Protein AF-A0A524PS33-F1 (afdb_monomer_lite)

Structure (mmCIF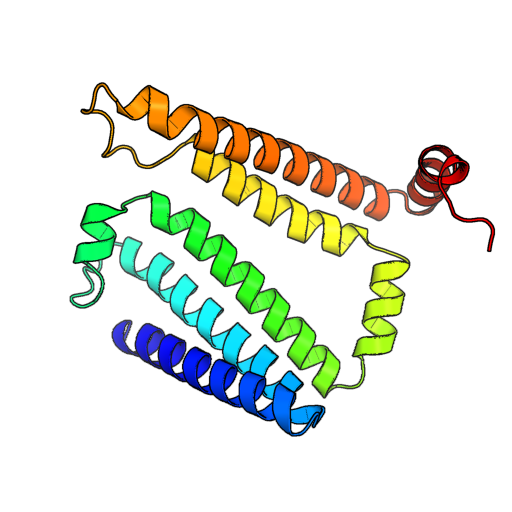, N/CA/C/O backbone):
data_AF-A0A524PS33-F1
#
_entry.id   AF-A0A524PS33-F1
#
loop_
_atom_site.group_PDB
_atom_site.id
_atom_site.type_symbol
_atom_site.label_atom_id
_atom_site.label_alt_id
_atom_site.label_comp_id
_atom_site.label_asym_id
_atom_site.label_entity_id
_atom_site.label_seq_id
_atom_site.pdbx_PDB_ins_code
_atom_site.Cartn_x
_atom_site.Cartn_y
_atom_site.Cartn_z
_atom_site.occupancy
_atom_site.B_iso_or_equiv
_atom_site.auth_seq_id
_atom_site.auth_comp_id
_atom_site.auth_asym_id
_atom_site.auth_atom_id
_atom_site.pdbx_PDB_model_num
ATOM 1 N N . MET A 1 1 ? 23.774 -16.933 -5.764 1.00 53.88 1 MET A N 1
ATOM 2 C CA . MET A 1 1 ? 22.949 -16.594 -4.579 1.00 53.88 1 MET A CA 1
ATOM 3 C C . MET A 1 1 ? 21.614 -15.953 -4.953 1.00 53.88 1 MET A C 1
ATOM 5 O O . MET A 1 1 ? 20.636 -16.278 -4.302 1.00 53.88 1 MET A O 1
ATOM 9 N N . THR A 1 2 ? 21.537 -15.102 -5.982 1.00 55.56 2 THR A N 1
ATOM 10 C CA . THR A 1 2 ? 20.291 -14.434 -6.413 1.00 55.56 2 THR A CA 1
ATOM 11 C C . THR A 1 2 ? 19.258 -15.377 -7.047 1.00 55.56 2 THR A C 1
ATOM 13 O O . THR A 1 2 ? 18.095 -15.259 -6.700 1.00 55.56 2 THR A O 1
ATOM 16 N N . ASP A 1 3 ? 19.674 -16.401 -7.808 1.00 63.22 3 ASP A N 1
ATOM 17 C CA . ASP A 1 3 ? 18.768 -17.387 -8.448 1.00 63.22 3 ASP A CA 1
ATOM 18 C C . ASP A 1 3 ? 17.836 -18.154 -7.497 1.00 63.22 3 ASP A C 1
ATOM 20 O O . ASP A 1 3 ? 16.876 -18.793 -7.932 1.00 63.22 3 ASP A O 1
ATOM 24 N N . HIS A 1 4 ? 18.138 -18.165 -6.199 1.00 73.12 4 HIS A N 1
ATOM 25 C CA . HIS A 1 4 ? 17.304 -18.849 -5.219 1.00 73.12 4 HIS A CA 1
ATOM 26 C C . HIS A 1 4 ? 16.119 -17.986 -4.783 1.00 73.12 4 HIS A C 1
ATOM 28 O O . HIS A 1 4 ? 15.071 -18.546 -4.483 1.00 73.12 4 HIS A O 1
ATOM 34 N N . LEU A 1 5 ? 16.242 -16.653 -4.794 1.00 69.44 5 LEU A N 1
ATOM 35 C CA . LEU A 1 5 ? 15.180 -15.755 -4.333 1.00 69.44 5 LEU A CA 1
ATOM 36 C C . LEU A 1 5 ? 13.979 -15.763 -5.278 1.00 69.44 5 LEU A C 1
ATOM 38 O O . LEU A 1 5 ? 12.860 -15.889 -4.792 1.00 69.44 5 LEU A O 1
ATOM 42 N N . GLY A 1 6 ? 14.190 -15.747 -6.596 1.00 69.00 6 GLY A N 1
ATOM 43 C CA . GLY A 1 6 ? 13.093 -15.840 -7.563 1.00 69.00 6 GLY A CA 1
ATOM 44 C C . GLY A 1 6 ? 12.370 -17.173 -7.532 1.00 69.00 6 GLY A C 1
ATOM 45 O O . GLY A 1 6 ? 11.143 -17.229 -7.589 1.00 69.00 6 GLY A O 1
ATOM 46 N N . LYS A 1 7 ? 13.121 -18.266 -7.352 1.00 77.25 7 LYS A N 1
ATOM 47 C CA . LYS A 1 7 ? 12.546 -19.609 -7.194 1.00 77.25 7 LYS A CA 1
ATOM 48 C C . LYS A 1 7 ? 11.734 -19.719 -5.907 1.00 77.25 7 LYS A C 1
ATOM 50 O O . LYS A 1 7 ? 10.629 -20.248 -5.943 1.00 77.25 7 LYS A O 1
ATOM 55 N N . ILE A 1 8 ? 12.249 -19.189 -4.796 1.00 77.06 8 ILE A N 1
ATOM 56 C CA . ILE A 1 8 ? 11.511 -19.103 -3.528 1.00 77.06 8 ILE A CA 1
ATOM 57 C C . ILE A 1 8 ? 10.252 -18.254 -3.722 1.00 77.06 8 ILE A C 1
ATOM 59 O O . ILE A 1 8 ? 9.170 -18.690 -3.345 1.00 77.06 8 ILE A O 1
ATOM 63 N N . GLY A 1 9 ? 10.374 -17.096 -4.376 1.00 74.31 9 GLY A N 1
ATOM 64 C CA . GLY A 1 9 ? 9.266 -16.193 -4.665 1.00 74.31 9 GLY A CA 1
ATOM 65 C C . GLY A 1 9 ? 8.134 -16.878 -5.429 1.00 74.31 9 GLY A C 1
ATOM 66 O O . GLY A 1 9 ? 6.986 -16.871 -4.989 1.00 74.31 9 GLY A O 1
ATOM 67 N N . LEU A 1 10 ? 8.478 -17.549 -6.530 1.00 76.75 10 LEU A N 1
ATOM 68 C CA . LEU A 1 10 ? 7.539 -18.299 -7.360 1.00 76.75 10 LEU A CA 1
ATOM 69 C C . LEU A 1 10 ? 6.866 -19.439 -6.586 1.00 76.75 10 LEU A C 1
ATOM 71 O O . LEU A 1 10 ? 5.646 -19.574 -6.635 1.00 76.75 10 LEU A O 1
ATOM 75 N N . VAL A 1 11 ? 7.640 -20.243 -5.852 1.00 84.00 11 VAL A N 1
ATOM 76 C CA . VAL A 1 11 ? 7.100 -21.348 -5.043 1.00 84.00 11 VAL A CA 1
ATOM 77 C C . VAL A 1 11 ? 6.133 -20.819 -3.984 1.00 84.00 11 VAL A C 1
ATOM 79 O O . VAL A 1 11 ? 5.040 -21.357 -3.827 1.00 84.00 11 VAL A O 1
ATOM 82 N N . CYS A 1 12 ? 6.492 -19.735 -3.300 1.00 79.81 12 CYS A N 1
ATOM 83 C CA . CYS A 1 12 ? 5.639 -19.081 -2.316 1.00 79.81 12 CYS A CA 1
ATOM 84 C C . CYS A 1 12 ? 4.325 -18.566 -2.928 1.00 79.81 12 CYS A C 1
ATOM 86 O O . CYS A 1 12 ? 3.270 -18.767 -2.332 1.00 79.81 12 CYS A O 1
ATOM 88 N N . LEU A 1 13 ? 4.361 -17.971 -4.127 1.00 78.31 13 LEU A N 1
ATOM 89 C CA . LEU A 1 13 ? 3.155 -17.530 -4.841 1.00 78.31 13 LEU A CA 1
ATOM 90 C C . LEU A 1 13 ? 2.264 -18.702 -5.275 1.00 78.31 13 LEU A C 1
ATOM 92 O O . LEU A 1 13 ? 1.043 -18.604 -5.177 1.00 78.31 13 LEU A O 1
ATOM 96 N N . ILE A 1 14 ? 2.855 -19.818 -5.711 1.00 86.19 14 ILE A N 1
ATOM 97 C CA . ILE A 1 14 ? 2.106 -21.036 -6.054 1.00 86.19 14 ILE A CA 1
ATOM 98 C C . ILE A 1 14 ? 1.396 -21.585 -4.814 1.00 86.19 14 ILE A C 1
ATOM 100 O O . ILE A 1 14 ? 0.197 -21.852 -4.863 1.00 86.19 14 ILE A O 1
ATOM 104 N N . ILE A 1 15 ? 2.110 -21.708 -3.690 1.00 86.00 15 ILE A N 1
ATOM 105 C CA . ILE A 1 15 ? 1.528 -22.159 -2.418 1.00 86.00 15 ILE A CA 1
ATOM 106 C C . ILE A 1 15 ? 0.394 -21.223 -1.990 1.00 86.00 15 ILE A C 1
ATOM 108 O O . ILE A 1 15 ? -0.668 -21.698 -1.591 1.00 86.00 15 ILE A O 1
ATOM 112 N N . ALA A 1 16 ? 0.583 -19.909 -2.130 1.00 78.75 16 ALA A N 1
ATOM 113 C CA . ALA A 1 16 ? -0.439 -18.923 -1.807 1.00 78.75 16 ALA A CA 1
ATOM 114 C C . ALA A 1 16 ? -1.698 -19.077 -2.667 1.00 78.75 16 ALA A C 1
ATOM 116 O O . ALA A 1 16 ? -2.809 -19.049 -2.141 1.00 78.75 16 ALA A O 1
ATOM 117 N N . GLY A 1 17 ? -1.529 -19.287 -3.975 1.00 79.50 17 GLY A N 1
ATOM 118 C CA . GLY A 1 17 ? -2.632 -19.538 -4.899 1.00 79.50 17 GLY A CA 1
ATOM 119 C C . GLY A 1 17 ? -3.402 -20.811 -4.551 1.00 79.50 17 GLY A C 1
ATOM 120 O O . GLY A 1 17 ? -4.626 -20.781 -4.472 1.00 79.50 17 GLY A O 1
ATOM 121 N N . ILE A 1 18 ? -2.697 -21.910 -4.261 1.00 87.12 18 ILE A N 1
ATOM 122 C CA . ILE A 1 18 ? -3.321 -23.172 -3.831 1.00 87.12 18 ILE A CA 1
ATOM 123 C C . ILE A 1 18 ? -4.098 -22.971 -2.525 1.00 87.12 18 ILE A C 1
ATOM 125 O O . ILE A 1 18 ? -5.232 -23.428 -2.408 1.00 87.12 18 ILE A O 1
ATOM 129 N N . ALA A 1 19 ? -3.516 -22.262 -1.557 1.00 79.19 19 ALA A N 1
ATOM 130 C CA . ALA A 1 19 ? -4.157 -21.984 -0.279 1.00 79.19 19 ALA A CA 1
ATOM 131 C C . ALA A 1 19 ? -5.398 -21.079 -0.419 1.00 79.19 19 ALA A C 1
ATOM 133 O O . ALA A 1 19 ? -6.381 -21.307 0.281 1.00 79.19 19 ALA A O 1
ATOM 134 N N . LEU A 1 20 ? -5.398 -20.105 -1.340 1.00 79.19 20 LEU A N 1
ATOM 135 C CA . LEU A 1 20 ? -6.579 -19.284 -1.655 1.00 79.19 20 LEU A CA 1
ATOM 136 C C . LEU A 1 20 ? -7.697 -20.100 -2.296 1.00 79.19 20 LEU A C 1
ATOM 138 O O . LEU A 1 20 ? -8.851 -19.957 -1.903 1.00 79.19 20 LEU A O 1
ATOM 142 N N . LEU A 1 21 ? -7.358 -20.956 -3.263 1.00 80.88 21 LEU A N 1
ATOM 143 C CA . LEU A 1 21 ? -8.333 -21.835 -3.910 1.00 80.88 21 LEU A CA 1
ATOM 144 C C . LEU A 1 21 ? -8.949 -22.799 -2.894 1.00 80.88 21 LEU A C 1
ATOM 146 O O . LEU A 1 21 ? -10.165 -22.933 -2.830 1.00 80.88 21 LEU A O 1
ATOM 150 N N . ALA A 1 22 ? -8.120 -23.410 -2.045 1.00 81.00 22 ALA A N 1
ATOM 151 C CA . ALA A 1 22 ? -8.596 -24.274 -0.973 1.00 81.00 22 ALA A CA 1
ATOM 152 C C . ALA A 1 22 ? -9.456 -23.505 0.045 1.00 81.00 22 ALA A C 1
ATOM 154 O O . ALA A 1 22 ? -10.474 -24.019 0.500 1.00 81.00 22 ALA A O 1
ATOM 155 N N . TRP A 1 23 ? -9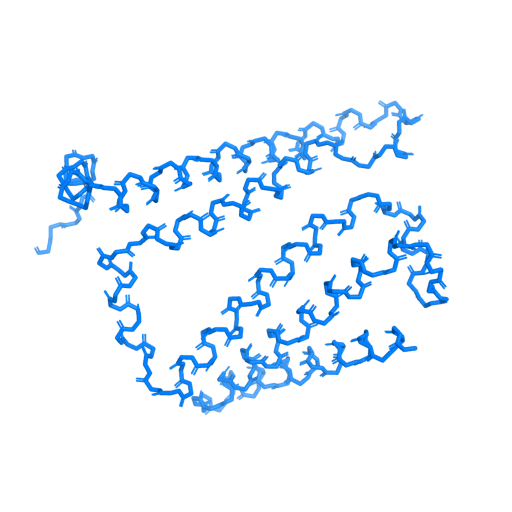.100 -22.263 0.380 1.00 85.00 23 TRP A N 1
ATOM 156 C CA . TRP A 1 23 ? -9.930 -21.438 1.254 1.00 85.00 23 TRP A CA 1
ATOM 157 C C . TRP A 1 23 ? -11.303 -21.135 0.642 1.00 85.00 23 TRP A C 1
ATOM 159 O O . TRP A 1 23 ? -12.291 -21.197 1.362 1.00 85.00 23 TRP A O 1
ATOM 169 N N . GLY A 1 24 ? -11.386 -20.869 -0.664 1.00 77.75 24 GLY A N 1
ATOM 170 C CA . GLY A 1 24 ? -12.667 -20.641 -1.341 1.00 77.75 24 GLY A CA 1
ATOM 171 C C . GLY A 1 24 ? -13.617 -21.844 -1.298 1.00 77.75 24 GLY A C 1
ATOM 172 O O . GLY A 1 24 ? -14.826 -21.655 -1.274 1.00 77.75 24 GLY A O 1
ATOM 173 N N . GLU A 1 25 ? -13.077 -23.064 -1.251 1.00 81.94 25 GLU A N 1
ATOM 174 C CA . GLU A 1 25 ? -13.861 -24.309 -1.210 1.00 81.94 25 GLU A CA 1
ATOM 175 C C . GLU A 1 25 ? -14.197 -24.765 0.219 1.00 81.94 25 GLU A C 1
ATOM 177 O O . GLU A 1 25 ? -15.286 -25.267 0.482 1.00 81.94 25 GLU A O 1
ATOM 182 N N . TYR A 1 26 ? -13.252 -24.624 1.154 1.00 84.81 26 TYR A N 1
ATOM 183 C CA . TYR A 1 26 ? -13.369 -25.189 2.506 1.00 84.81 26 TYR A CA 1
ATOM 184 C C . TYR A 1 26 ? -13.621 -24.143 3.596 1.00 84.81 26 TYR A C 1
ATOM 186 O O . TYR A 1 26 ? -13.868 -24.517 4.742 1.00 84.81 26 TYR A O 1
ATOM 194 N N . GLU A 1 27 ? -13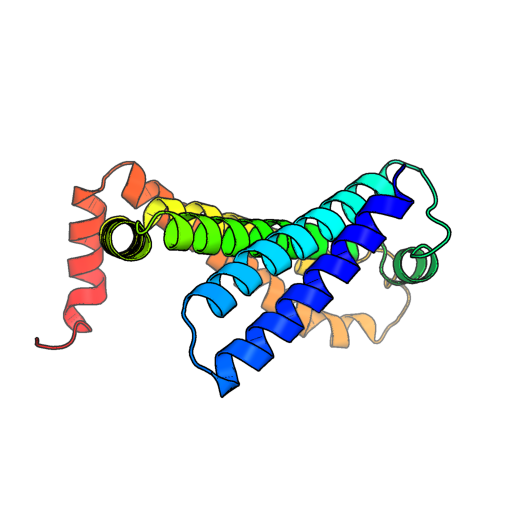.472 -22.854 3.285 1.00 85.06 27 GLU A N 1
ATOM 195 C CA . GLU A 1 27 ? -13.626 -21.702 4.189 1.00 85.06 27 GLU A CA 1
ATOM 196 C C . GLU A 1 27 ? -12.797 -21.784 5.486 1.00 85.06 27 GLU A C 1
ATOM 198 O O . GLU A 1 27 ? -13.060 -21.101 6.473 1.00 85.06 27 GLU A O 1
ATOM 203 N N . HIS A 1 28 ? -11.737 -22.599 5.505 1.00 81.62 28 HIS A N 1
ATOM 204 C CA . HIS A 1 28 ? -10.911 -22.764 6.696 1.00 81.62 28 HIS A CA 1
ATOM 205 C C . HIS A 1 28 ? -9.995 -21.559 6.919 1.00 81.62 28 HIS A C 1
ATOM 207 O O . HIS A 1 28 ? -9.082 -21.279 6.139 1.00 81.62 28 HIS A O 1
ATOM 213 N N . ASP A 1 29 ? -10.175 -20.893 8.056 1.00 80.19 29 ASP A N 1
ATOM 214 C CA . ASP A 1 29 ? -9.511 -19.634 8.387 1.00 80.19 29 ASP A CA 1
ATOM 215 C C . ASP A 1 29 ? -7.974 -19.665 8.340 1.00 80.19 29 ASP A C 1
ATOM 217 O O . ASP A 1 29 ? -7.351 -18.634 8.057 1.00 80.19 29 ASP A O 1
ATOM 221 N N . TRP A 1 30 ? -7.358 -20.819 8.613 1.00 81.00 30 TRP A N 1
ATOM 222 C CA . TRP A 1 30 ? -5.905 -20.998 8.575 1.00 81.00 30 TRP A CA 1
ATOM 223 C C . TRP A 1 30 ? -5.349 -21.042 7.144 1.00 81.00 30 TRP A C 1
ATOM 225 O O . TRP A 1 30 ? -4.200 -20.651 6.937 1.00 81.00 30 TRP A O 1
ATOM 235 N N . MET A 1 31 ? -6.153 -21.455 6.155 1.00 81.25 31 MET A N 1
ATOM 236 C CA . MET A 1 31 ? -5.756 -21.491 4.742 1.00 81.25 31 MET A CA 1
ATOM 237 C C . MET A 1 31 ? -5.613 -20.074 4.185 1.00 81.25 31 MET A C 1
ATOM 239 O O . MET A 1 31 ? -4.619 -19.768 3.529 1.00 81.25 31 MET A O 1
ATOM 243 N N . LEU A 1 32 ? -6.535 -19.172 4.543 1.00 77.31 32 LEU A N 1
ATOM 244 C CA . LEU A 1 32 ? -6.408 -17.750 4.224 1.00 77.31 32 LEU A CA 1
ATOM 245 C C . LEU A 1 32 ? -5.149 -17.149 4.864 1.00 77.31 32 LEU A C 1
ATOM 247 O O . LEU A 1 32 ? -4.392 -16.441 4.207 1.00 77.31 32 LEU A O 1
ATOM 251 N N . THR A 1 33 ? -4.875 -17.465 6.132 1.00 81.69 33 THR A N 1
ATOM 252 C CA . THR A 1 33 ? -3.656 -17.005 6.818 1.00 81.69 33 THR A CA 1
ATOM 253 C C . THR A 1 33 ? -2.390 -17.495 6.111 1.00 81.69 33 THR A C 1
ATOM 255 O O . THR A 1 33 ? -1.473 -16.707 5.871 1.00 81.69 33 THR A O 1
ATOM 258 N N . LEU A 1 34 ? -2.351 -18.776 5.730 1.00 80.81 34 LEU A N 1
ATOM 259 C CA . LEU A 1 34 ? -1.237 -19.364 4.989 1.00 80.81 34 LEU A CA 1
ATOM 260 C C . LEU A 1 34 ? -1.036 -18.659 3.644 1.00 80.81 34 LEU A C 1
ATOM 262 O O . LEU A 1 34 ? 0.098 -18.315 3.307 1.00 80.81 34 LEU A O 1
ATOM 266 N N . ALA A 1 35 ? -2.117 -18.401 2.907 1.00 79.38 35 ALA A N 1
ATOM 267 C CA . ALA A 1 35 ? -2.070 -17.692 1.636 1.00 79.38 35 ALA A CA 1
ATOM 268 C C . ALA A 1 35 ? -1.508 -16.274 1.765 1.00 79.38 35 ALA A C 1
ATOM 270 O O . ALA A 1 35 ? -0.653 -15.873 0.979 1.00 79.38 35 ALA A O 1
ATOM 271 N N . LEU A 1 36 ? -1.951 -15.522 2.773 1.00 80.00 36 LEU A N 1
ATOM 272 C CA . LEU A 1 36 ? -1.488 -14.156 3.012 1.00 80.00 36 LEU A CA 1
ATOM 273 C C . LEU A 1 36 ? 0.009 -14.115 3.344 1.00 80.00 36 LEU A C 1
ATOM 275 O O . LEU A 1 36 ? 0.748 -13.310 2.778 1.00 80.00 36 LEU A O 1
ATOM 279 N N . ILE A 1 37 ? 0.474 -15.014 4.216 1.00 79.81 37 ILE A N 1
ATOM 280 C CA . ILE A 1 37 ? 1.887 -15.083 4.609 1.00 79.81 37 ILE A CA 1
ATOM 281 C C . ILE A 1 37 ? 2.751 -15.516 3.423 1.00 79.81 37 ILE A C 1
ATOM 283 O O . ILE A 1 37 ? 3.729 -14.844 3.095 1.00 79.81 37 ILE A O 1
ATOM 287 N N . THR A 1 38 ? 2.397 -16.620 2.763 1.00 78.88 38 THR A N 1
ATOM 288 C CA . THR A 1 38 ? 3.191 -17.165 1.651 1.00 78.88 38 THR A CA 1
ATOM 289 C C . THR A 1 38 ? 3.156 -16.250 0.431 1.00 78.88 38 THR A C 1
ATOM 291 O O . THR A 1 38 ? 4.206 -15.973 -0.141 1.00 78.88 38 THR A O 1
ATOM 294 N N . GLY A 1 39 ? 2.003 -15.673 0.091 1.00 76.38 39 GLY A N 1
ATOM 295 C CA . GLY A 1 39 ? 1.883 -14.695 -0.989 1.00 76.38 39 GLY A CA 1
ATOM 296 C C . GLY A 1 39 ? 2.686 -13.431 -0.692 1.00 76.38 39 GLY A C 1
ATOM 297 O O . GLY A 1 39 ? 3.410 -12.939 -1.557 1.00 76.38 39 GLY A O 1
ATOM 298 N N . GLY A 1 40 ? 2.643 -12.968 0.561 1.00 76.88 40 GLY A N 1
ATOM 299 C CA . GLY A 1 40 ? 3.434 -11.840 1.036 1.00 76.88 40 GLY A CA 1
ATOM 300 C C . GLY A 1 40 ? 4.941 -12.050 0.876 1.00 76.88 40 GLY A C 1
ATOM 301 O O . GLY A 1 40 ? 5.627 -11.235 0.259 1.00 76.88 40 GLY A O 1
ATOM 302 N N . VAL A 1 41 ? 5.450 -13.187 1.362 1.00 77.94 41 VAL A N 1
ATOM 303 C CA . VAL A 1 41 ? 6.860 -13.588 1.208 1.00 77.94 41 VAL A CA 1
ATOM 304 C C . VAL A 1 41 ? 7.240 -13.726 -0.266 1.00 77.94 41 VAL A C 1
ATOM 306 O O . VAL A 1 41 ? 8.319 -13.285 -0.659 1.00 77.94 41 VAL A O 1
ATOM 309 N N . GLY A 1 42 ? 6.350 -14.290 -1.085 1.00 72.75 42 GLY A N 1
ATOM 310 C CA . GLY A 1 42 ? 6.573 -14.474 -2.515 1.00 72.75 42 GLY A CA 1
ATOM 311 C C . GLY A 1 42 ? 6.825 -13.157 -3.249 1.00 72.75 42 GLY A C 1
ATOM 312 O O . GLY A 1 42 ? 7.821 -13.013 -3.962 1.00 72.75 42 GLY A O 1
ATOM 313 N N . LEU A 1 43 ? 5.963 -12.167 -3.005 1.00 74.44 43 LEU A N 1
ATOM 314 C CA . LEU A 1 43 ? 6.089 -10.832 -3.590 1.00 74.44 43 LEU A CA 1
ATOM 315 C C . LEU A 1 43 ? 7.307 -10.071 -3.048 1.00 74.44 43 LEU A C 1
ATOM 317 O O . LEU A 1 43 ? 8.006 -9.416 -3.822 1.00 74.44 43 LEU A O 1
ATOM 321 N N . LEU A 1 44 ? 7.613 -10.190 -1.751 1.00 78.50 44 LEU A N 1
ATOM 322 C CA . LEU A 1 44 ? 8.813 -9.595 -1.150 1.00 78.50 44 LEU A CA 1
ATOM 323 C C . LEU A 1 44 ? 10.097 -10.150 -1.779 1.00 78.50 44 LEU A C 1
ATOM 325 O O . LEU A 1 44 ? 10.964 -9.376 -2.186 1.00 78.50 44 LEU A O 1
ATOM 329 N N . ALA A 1 45 ? 10.209 -11.476 -1.889 1.00 71.56 45 ALA A N 1
ATOM 330 C CA . ALA A 1 45 ? 11.380 -12.142 -2.450 1.00 71.56 45 ALA A CA 1
ATOM 331 C C . ALA A 1 45 ? 11.606 -11.752 -3.917 1.00 71.56 45 ALA A C 1
ATOM 333 O O . ALA A 1 45 ? 12.723 -11.373 -4.275 1.00 71.56 45 ALA A O 1
ATOM 334 N N . GLY A 1 46 ? 10.544 -11.758 -4.733 1.00 71.94 46 GLY A N 1
ATOM 335 C CA . GLY A 1 46 ? 10.615 -11.312 -6.127 1.00 71.94 46 GLY A CA 1
ATOM 336 C C . GLY A 1 46 ? 11.027 -9.844 -6.244 1.00 71.94 46 GLY A C 1
ATOM 337 O O . GLY A 1 46 ? 11.898 -9.499 -7.033 1.00 71.94 46 GLY A O 1
ATOM 338 N N . SER A 1 47 ? 10.488 -8.971 -5.395 1.00 75.94 47 SER A N 1
ATOM 339 C CA . SER A 1 47 ? 10.821 -7.541 -5.419 1.00 75.94 47 SER A CA 1
ATOM 340 C C . SER A 1 47 ? 12.270 -7.257 -5.034 1.00 75.94 47 SER A C 1
ATOM 342 O O . SER A 1 47 ? 12.945 -6.452 -5.675 1.00 75.94 47 SER A O 1
ATOM 344 N N . VAL A 1 48 ? 12.772 -7.928 -3.993 1.00 75.19 48 VAL A N 1
ATOM 345 C CA . VAL A 1 48 ? 14.173 -7.814 -3.565 1.00 75.19 48 VAL A CA 1
ATOM 346 C C . VAL A 1 48 ? 15.107 -8.327 -4.653 1.00 75.19 48 VAL A C 1
ATOM 348 O O . VAL A 1 48 ? 16.127 -7.696 -4.926 1.00 75.19 48 VAL A O 1
ATOM 351 N N . GLU A 1 49 ? 14.763 -9.433 -5.308 1.00 71.69 49 GLU A N 1
ATOM 352 C CA . GLU A 1 49 ? 15.537 -9.943 -6.436 1.00 71.69 49 GLU A CA 1
ATOM 353 C C . GLU A 1 49 ? 15.604 -8.925 -7.580 1.00 71.69 49 GLU A C 1
ATOM 355 O O . GLU A 1 49 ? 16.701 -8.654 -8.075 1.00 71.69 49 GLU A O 1
ATOM 360 N N . ILE A 1 50 ? 14.478 -8.291 -7.932 1.00 68.75 50 ILE A N 1
ATOM 361 C CA . ILE A 1 50 ? 14.437 -7.274 -8.991 1.00 68.75 50 ILE A CA 1
ATOM 362 C C . ILE A 1 50 ? 15.319 -6.062 -8.611 1.00 68.75 50 ILE A C 1
ATOM 364 O O . ILE A 1 50 ? 16.088 -5.538 -9.423 1.00 68.75 50 ILE A O 1
ATOM 368 N N . LEU A 1 51 ? 15.314 -5.646 -7.343 1.00 71.19 51 LEU A N 1
ATOM 369 C CA . LEU A 1 51 ? 16.193 -4.574 -6.860 1.00 71.19 51 LEU A CA 1
ATOM 370 C C . LEU A 1 51 ? 17.684 -4.968 -6.865 1.00 71.19 51 LEU A C 1
ATOM 372 O O . LEU A 1 51 ? 18.544 -4.127 -7.136 1.00 71.19 51 LEU A O 1
ATOM 376 N N . LEU A 1 52 ? 18.012 -6.231 -6.577 1.00 69.06 52 LEU A N 1
ATOM 377 C CA . LEU A 1 52 ? 19.392 -6.729 -6.536 1.00 69.06 52 LEU A CA 1
ATOM 378 C C . LEU A 1 52 ? 19.987 -6.949 -7.930 1.00 69.06 52 LEU A C 1
ATOM 380 O O . LEU A 1 52 ? 21.164 -6.645 -8.139 1.00 69.06 52 LEU A O 1
ATOM 384 N N . ALA A 1 53 ? 19.192 -7.434 -8.884 1.00 64.75 53 ALA A N 1
ATOM 385 C CA . ALA A 1 53 ? 19.614 -7.645 -10.270 1.00 64.75 53 ALA A CA 1
ATOM 386 C C . ALA A 1 53 ? 20.100 -6.343 -10.936 1.00 64.75 53 ALA A C 1
ATOM 388 O O . ALA A 1 53 ? 21.037 -6.344 -11.733 1.00 64.75 53 ALA A O 1
ATOM 389 N N . GLN A 1 54 ? 19.525 -5.208 -10.529 1.00 60.84 54 GLN A N 1
ATOM 390 C CA . GLN A 1 54 ? 19.850 -3.870 -11.032 1.00 60.84 54 GLN A CA 1
ATOM 391 C C . GLN A 1 54 ? 21.242 -3.361 -10.601 1.00 60.84 54 GLN A C 1
ATOM 393 O O . GLN A 1 54 ? 21.781 -2.453 -11.228 1.00 60.84 54 GLN A O 1
ATOM 398 N N . ARG A 1 55 ? 21.885 -3.939 -9.571 1.00 62.66 55 ARG A N 1
ATOM 399 C CA . ARG A 1 55 ? 23.237 -3.535 -9.110 1.00 62.66 55 ARG A CA 1
ATOM 400 C C . ARG A 1 55 ? 24.386 -4.121 -9.951 1.00 62.66 55 ARG A C 1
ATOM 402 O O . ARG A 1 55 ? 25.494 -4.298 -9.449 1.00 62.66 55 ARG A O 1
ATOM 409 N N . GLY A 1 56 ? 24.139 -4.425 -11.225 1.00 54.56 56 GLY A N 1
ATOM 410 C CA . GLY A 1 56 ? 25.176 -4.849 -12.174 1.00 54.56 56 GLY A CA 1
ATOM 411 C C . GLY A 1 56 ? 25.496 -6.346 -12.171 1.00 54.56 56 GLY A C 1
ATOM 412 O O . GLY A 1 56 ? 26.590 -6.732 -12.573 1.00 54.56 56 GLY A O 1
ATOM 413 N N . ARG A 1 57 ? 24.566 -7.207 -11.733 1.00 52.19 57 ARG A N 1
ATOM 414 C CA . ARG A 1 57 ? 24.695 -8.663 -11.904 1.00 52.19 57 ARG A CA 1
ATOM 415 C C . ARG A 1 57 ? 23.649 -9.148 -12.910 1.00 52.19 57 ARG A C 1
ATOM 417 O O . ARG A 1 57 ? 22.490 -9.280 -12.525 1.00 52.19 57 ARG A O 1
ATOM 424 N N . PRO A 1 58 ? 24.025 -9.402 -14.178 1.00 46.16 58 PRO A N 1
ATOM 425 C CA . PRO A 1 58 ? 23.086 -9.909 -15.170 1.00 46.16 58 PRO A CA 1
ATOM 426 C C . PRO A 1 58 ? 22.570 -11.287 -14.731 1.00 46.16 58 PRO A C 1
ATOM 428 O O . PRO A 1 58 ? 23.336 -12.242 -14.614 1.00 46.16 58 PRO A O 1
ATOM 431 N N . LEU A 1 59 ? 21.269 -11.378 -14.446 1.00 51.16 59 LEU A N 1
ATOM 432 C CA . LEU A 1 59 ? 20.571 -12.634 -14.171 1.00 51.16 59 LEU A CA 1
ATOM 433 C C . LEU A 1 59 ? 20.144 -13.272 -15.496 1.00 51.16 59 LEU A C 1
ATOM 435 O O . LEU A 1 59 ? 19.365 -12.692 -16.253 1.00 51.16 59 LEU A O 1
ATOM 439 N N . GLN A 1 60 ? 20.608 -14.495 -15.753 1.00 51.53 60 GLN A N 1
ATOM 440 C CA . GLN A 1 60 ? 20.373 -15.220 -17.010 1.00 51.53 60 GLN A CA 1
ATOM 441 C C . GLN A 1 60 ? 18.935 -15.761 -17.189 1.00 51.53 60 GLN A C 1
ATOM 443 O O . GLN A 1 60 ? 18.646 -16.359 -18.219 1.00 51.53 60 GLN A O 1
ATOM 448 N N . GLY A 1 61 ? 18.014 -15.536 -16.241 1.00 49.50 61 GLY A N 1
ATOM 449 C CA . GLY A 1 61 ? 16.622 -16.020 -16.325 1.00 49.50 61 GLY A CA 1
ATOM 450 C C . GLY A 1 61 ? 15.554 -14.950 -16.592 1.00 49.50 61 GLY A C 1
ATOM 451 O O . GLY A 1 61 ? 14.525 -15.254 -17.186 1.00 49.50 61 GLY A O 1
ATOM 452 N N . VAL A 1 62 ? 15.797 -13.696 -16.185 1.00 47.53 62 VAL A N 1
ATOM 453 C CA . VAL A 1 62 ? 14.828 -12.574 -16.275 1.00 47.53 62 VAL A CA 1
ATOM 454 C C . VAL A 1 62 ? 15.356 -11.435 -17.167 1.00 47.53 62 VAL A C 1
ATOM 456 O O . VAL A 1 62 ? 14.628 -10.502 -17.495 1.00 47.53 62 VAL A O 1
ATOM 459 N N . GLY A 1 63 ? 16.616 -11.528 -17.617 1.00 47.78 63 GLY A N 1
ATOM 460 C CA . GLY A 1 63 ? 17.325 -10.485 -18.369 1.00 47.78 63 GLY A CA 1
ATOM 461 C C . GLY A 1 63 ? 16.599 -9.968 -19.616 1.00 47.78 63 GLY A C 1
ATOM 462 O O . GLY A 1 63 ? 16.636 -8.771 -19.867 1.00 47.78 63 GLY A O 1
ATOM 463 N N . ARG A 1 64 ? 15.854 -10.820 -20.336 1.00 49.50 64 ARG A N 1
ATOM 464 C CA . ARG A 1 64 ? 15.080 -10.398 -21.523 1.00 49.50 64 ARG A CA 1
ATOM 465 C C . ARG A 1 64 ? 13.927 -9.447 -21.190 1.00 49.50 64 ARG A C 1
ATOM 467 O O . ARG A 1 64 ? 13.747 -8.440 -21.861 1.00 49.50 64 ARG A O 1
ATOM 474 N N . TRP A 1 65 ? 13.186 -9.738 -20.121 1.00 49.88 65 TRP A N 1
ATOM 475 C CA . TRP A 1 65 ? 12.113 -8.862 -19.636 1.00 49.88 65 TRP A CA 1
ATOM 476 C C . TRP A 1 65 ? 12.680 -7.551 -19.082 1.00 49.88 65 TRP A C 1
ATOM 478 O O . TRP A 1 65 ? 12.049 -6.505 -19.163 1.00 49.88 65 TRP A O 1
ATOM 488 N N . TYR A 1 66 ? 13.901 -7.588 -18.560 1.00 52.25 66 TYR A N 1
ATOM 489 C CA . TYR A 1 66 ? 14.623 -6.403 -18.114 1.00 52.25 66 TYR A CA 1
ATOM 490 C C . TYR A 1 66 ? 15.115 -5.509 -19.247 1.00 52.25 66 TYR A C 1
ATOM 492 O O . TYR A 1 66 ? 15.028 -4.289 -19.129 1.00 52.25 66 TYR A O 1
ATOM 500 N N . GLU A 1 67 ? 15.621 -6.101 -20.327 1.00 51.94 67 GLU A N 1
ATOM 501 C CA . GLU A 1 67 ? 16.020 -5.369 -21.531 1.00 51.94 67 GLU A CA 1
ATOM 502 C C . GLU A 1 67 ? 14.813 -4.691 -22.195 1.00 51.94 67 GLU A C 1
ATOM 504 O O . GLU A 1 67 ? 14.928 -3.549 -22.637 1.00 51.94 67 GLU A O 1
ATOM 509 N N . GLU A 1 68 ? 13.642 -5.338 -22.196 1.00 56.44 68 GLU A N 1
ATOM 510 C CA . GLU A 1 68 ? 12.410 -4.775 -22.770 1.00 56.44 68 GLU A CA 1
ATOM 511 C C . GLU A 1 68 ? 11.733 -3.718 -21.878 1.00 56.44 68 GLU A C 1
ATOM 513 O O . GLU A 1 68 ? 11.271 -2.689 -22.379 1.00 56.44 68 GLU A O 1
ATOM 518 N N . TRP A 1 69 ? 11.670 -3.936 -20.558 1.00 52.03 69 TRP A N 1
ATOM 519 C CA . TRP A 1 69 ? 10.879 -3.093 -19.646 1.00 52.03 69 TRP A CA 1
ATOM 520 C C . TRP A 1 69 ? 11.720 -2.077 -18.848 1.00 52.03 69 TRP A C 1
ATOM 522 O O . TRP A 1 69 ? 11.185 -1.082 -18.351 1.00 52.03 69 TRP A O 1
ATOM 532 N N . GLY A 1 70 ? 13.043 -2.253 -18.768 1.00 61.12 70 GLY A N 1
ATOM 533 C CA . GLY A 1 70 ? 13.997 -1.270 -18.242 1.00 61.12 70 GLY A CA 1
ATOM 534 C C . GLY A 1 70 ? 13.654 -0.703 -16.854 1.00 61.12 70 GLY A C 1
ATOM 535 O O . GLY A 1 70 ? 13.259 -1.418 -15.932 1.00 61.12 70 GLY A O 1
ATOM 536 N N . ILE A 1 71 ? 13.798 0.622 -16.700 1.00 56.59 71 ILE A N 1
ATOM 537 C CA . ILE A 1 71 ? 13.522 1.382 -15.460 1.00 56.59 71 ILE A CA 1
ATOM 538 C C . ILE A 1 71 ? 12.074 1.196 -14.967 1.00 56.59 71 ILE A C 1
ATOM 540 O O . ILE A 1 71 ? 11.817 1.338 -13.772 1.00 56.59 71 ILE A O 1
ATOM 544 N N . ALA A 1 72 ? 11.135 0.817 -15.842 1.00 54.91 72 ALA A N 1
ATOM 545 C CA . ALA A 1 72 ? 9.738 0.616 -15.470 1.00 54.91 72 ALA A CA 1
ATOM 546 C C . ALA A 1 72 ? 9.517 -0.587 -14.536 1.00 54.91 72 ALA A C 1
ATOM 548 O O . ALA A 1 72 ? 8.434 -0.703 -13.984 1.00 54.91 72 ALA A O 1
ATOM 549 N N . LEU A 1 73 ? 10.514 -1.449 -14.300 1.00 64.38 73 LEU A N 1
ATOM 550 C CA . LEU A 1 73 ? 10.441 -2.532 -13.306 1.00 64.38 73 LEU A CA 1
ATOM 551 C C . LEU A 1 73 ? 10.628 -2.055 -11.855 1.00 64.38 73 LEU A C 1
ATOM 553 O O . LEU A 1 73 ? 10.092 -2.678 -10.939 1.00 64.38 73 LEU A O 1
ATOM 557 N N . TYR A 1 74 ? 11.336 -0.944 -11.616 1.00 62.94 74 TYR A N 1
ATOM 558 C CA . TYR A 1 74 ? 11.526 -0.386 -10.264 1.00 62.94 74 TYR A CA 1
ATOM 559 C C . TYR A 1 74 ? 10.224 -0.140 -9.491 1.00 62.94 74 TYR A C 1
ATOM 561 O O . TYR A 1 74 ? 10.101 -0.604 -8.359 1.00 62.94 74 TYR A O 1
ATOM 569 N N . PRO A 1 75 ? 9.239 0.567 -10.059 1.00 62.06 75 PRO A N 1
ATOM 570 C CA . PRO A 1 75 ? 8.023 0.956 -9.359 1.00 62.06 75 PRO A CA 1
ATOM 571 C C . PRO A 1 75 ? 7.164 -0.260 -9.071 1.00 62.06 75 PRO A C 1
ATOM 573 O O . PRO A 1 75 ? 6.673 -0.401 -7.960 1.00 62.06 75 PRO A O 1
ATOM 576 N N . TRP A 1 76 ? 7.061 -1.181 -10.033 1.00 65.50 76 TRP A N 1
ATOM 577 C CA . TRP A 1 76 ? 6.377 -2.454 -9.843 1.00 65.50 76 TRP A CA 1
ATOM 578 C C . TRP A 1 76 ? 7.036 -3.291 -8.750 1.00 65.50 76 TRP A C 1
ATOM 580 O O . TRP A 1 76 ? 6.329 -3.865 -7.935 1.00 65.50 76 TRP A O 1
ATOM 590 N N . SER A 1 77 ? 8.368 -3.284 -8.648 1.00 67.19 77 SER A N 1
ATOM 591 C CA . SER A 1 77 ? 9.072 -3.937 -7.533 1.00 67.19 77 SER A CA 1
ATOM 592 C C . SER A 1 77 ? 8.707 -3.320 -6.196 1.00 67.19 77 SER A C 1
ATOM 594 O O . SER A 1 77 ? 8.473 -4.040 -5.239 1.00 67.19 77 SER A O 1
ATOM 596 N N . PHE A 1 78 ? 8.634 -1.991 -6.106 1.00 66.88 78 PHE A N 1
ATOM 597 C CA . PHE A 1 78 ? 8.190 -1.347 -4.874 1.00 66.88 78 PHE A CA 1
ATOM 598 C C . PHE A 1 78 ? 6.732 -1.688 -4.570 1.00 66.88 78 PHE A C 1
ATOM 600 O O . PHE A 1 78 ? 6.436 -2.070 -3.444 1.00 66.88 78 PHE A O 1
ATOM 607 N N . VAL A 1 79 ? 5.838 -1.644 -5.560 1.00 71.81 79 VAL A N 1
ATOM 608 C CA . VAL A 1 79 ? 4.437 -2.062 -5.400 1.00 71.81 79 VAL A CA 1
ATOM 609 C C . VAL A 1 79 ? 4.363 -3.486 -4.863 1.00 71.81 79 VAL A C 1
ATOM 611 O O . VAL A 1 79 ? 3.735 -3.708 -3.834 1.00 71.81 79 VAL A O 1
ATOM 614 N N . PHE A 1 80 ? 5.041 -4.443 -5.494 1.00 72.50 80 PHE A N 1
ATOM 615 C CA . PHE A 1 80 ? 5.058 -5.831 -5.043 1.00 72.50 80 PHE A CA 1
ATOM 616 C C . PHE A 1 80 ? 5.702 -5.983 -3.663 1.00 72.50 80 PHE A C 1
ATOM 618 O O . PHE A 1 80 ? 5.207 -6.761 -2.854 1.00 72.50 80 PHE A O 1
ATOM 625 N N . LEU A 1 81 ? 6.731 -5.202 -3.339 1.00 74.19 81 LEU A N 1
ATOM 626 C CA . LEU A 1 81 ? 7.362 -5.212 -2.022 1.00 74.19 81 LEU A CA 1
ATOM 627 C C . LEU A 1 81 ? 6.374 -4.756 -0.947 1.00 74.19 81 LEU A C 1
ATOM 629 O O . LEU A 1 81 ? 6.222 -5.419 0.074 1.00 74.19 81 LEU A O 1
ATOM 633 N N . PHE A 1 82 ? 5.668 -3.653 -1.180 1.00 73.50 82 PHE A N 1
ATOM 634 C CA . PHE A 1 82 ? 4.714 -3.109 -0.219 1.00 73.50 82 PHE A CA 1
ATOM 635 C C . PHE A 1 82 ? 3.435 -3.938 -0.120 1.00 73.50 82 PHE A C 1
ATOM 637 O O . PHE A 1 82 ? 2.957 -4.177 0.987 1.00 73.50 82 PHE A O 1
ATOM 644 N N . VAL A 1 83 ? 2.909 -4.430 -1.244 1.00 75.94 83 VAL A N 1
ATOM 645 C CA . VAL A 1 83 ? 1.787 -5.380 -1.251 1.00 75.94 83 VAL A CA 1
ATOM 646 C C . VAL A 1 83 ? 2.194 -6.654 -0.519 1.00 75.94 83 VAL A C 1
ATOM 648 O O . VAL A 1 83 ? 1.460 -7.124 0.346 1.00 75.94 83 VAL A O 1
ATOM 651 N N . GLY A 1 84 ? 3.393 -7.169 -0.791 1.00 73.12 84 GLY A N 1
ATOM 652 C CA . GLY A 1 84 ? 3.939 -8.341 -0.124 1.00 73.12 84 GLY A CA 1
ATOM 653 C C . GLY A 1 84 ? 4.063 -8.151 1.387 1.00 73.12 84 GLY A C 1
ATOM 654 O O . GLY A 1 84 ? 3.590 -8.981 2.162 1.00 73.12 84 GLY A O 1
ATOM 655 N N . LEU A 1 85 ? 4.621 -7.017 1.816 1.00 75.69 85 LEU A N 1
ATOM 656 C CA . LEU A 1 85 ? 4.718 -6.641 3.225 1.00 75.69 85 LEU A CA 1
ATOM 657 C C . LEU A 1 85 ? 3.337 -6.505 3.878 1.00 75.69 85 LEU A C 1
ATOM 659 O O . LEU A 1 85 ? 3.147 -6.957 5.006 1.00 75.69 85 LEU A O 1
ATOM 663 N N . GLY A 1 86 ? 2.374 -5.908 3.174 1.00 74.56 86 GLY A N 1
ATOM 664 C CA . GLY A 1 86 ? 0.997 -5.753 3.633 1.00 74.56 86 GLY A CA 1
ATOM 665 C C . GLY A 1 86 ? 0.317 -7.101 3.858 1.00 74.56 86 GLY A C 1
ATOM 666 O O . GLY A 1 86 ? -0.161 -7.364 4.959 1.00 74.56 86 GLY A O 1
ATOM 667 N N . LEU A 1 87 ? 0.346 -7.987 2.858 1.00 73.38 87 LEU A N 1
ATOM 668 C CA . LEU A 1 87 ? -0.208 -9.341 2.960 1.00 73.38 87 LEU A CA 1
ATOM 669 C C . LEU A 1 87 ? 0.461 -10.136 4.084 1.00 73.38 87 LEU A C 1
ATOM 671 O O . LEU A 1 87 ? -0.231 -10.738 4.905 1.00 73.38 87 LEU A O 1
ATOM 675 N N . PHE A 1 88 ? 1.791 -10.073 4.178 1.00 76.38 88 PHE A N 1
ATOM 676 C CA . PHE A 1 88 ? 2.539 -10.724 5.248 1.00 76.38 88 PHE A CA 1
ATOM 677 C C . PHE A 1 88 ? 2.127 -10.204 6.629 1.00 76.38 88 PHE A C 1
ATOM 679 O O . PHE A 1 88 ? 1.852 -10.995 7.527 1.00 76.38 88 PHE A O 1
ATOM 686 N N . THR A 1 89 ? 2.031 -8.884 6.796 1.00 77.38 89 THR A N 1
ATOM 687 C CA . THR A 1 89 ? 1.648 -8.253 8.067 1.00 77.38 89 THR A CA 1
ATOM 688 C C . THR A 1 89 ? 0.226 -8.634 8.467 1.00 77.38 89 THR A C 1
ATOM 690 O O . THR A 1 89 ? -0.005 -9.008 9.615 1.00 77.38 89 THR A O 1
ATOM 693 N N . VAL A 1 90 ? -0.725 -8.607 7.528 1.00 75.62 90 VAL A N 1
ATOM 694 C CA . VAL A 1 90 ? -2.112 -9.027 7.781 1.00 75.62 90 VAL A CA 1
ATOM 695 C C . VAL A 1 90 ? -2.173 -10.508 8.161 1.00 75.62 90 VAL A C 1
ATOM 697 O O . VAL A 1 90 ? -2.833 -10.860 9.139 1.00 75.62 90 VAL A O 1
ATOM 700 N N . GLY A 1 91 ? -1.457 -11.373 7.437 1.00 74.19 91 GLY A N 1
ATOM 701 C CA . GLY A 1 91 ? -1.362 -12.797 7.754 1.00 74.19 91 GLY A CA 1
ATOM 702 C C . GLY A 1 91 ? -0.756 -13.047 9.140 1.00 74.19 91 GLY A C 1
ATOM 703 O O . GLY A 1 91 ? -1.311 -13.812 9.929 1.00 74.19 91 GLY A O 1
ATOM 704 N N . LEU A 1 92 ? 0.323 -12.341 9.486 1.00 79.00 92 LEU A N 1
ATOM 705 C CA . LEU A 1 92 ? 0.961 -12.430 10.799 1.00 79.00 92 LEU A CA 1
ATOM 706 C C . LEU A 1 92 ? 0.005 -11.995 11.919 1.00 79.00 92 LEU A C 1
ATOM 708 O O . LEU A 1 92 ? -0.204 -12.740 12.874 1.00 79.00 92 LEU A O 1
ATOM 712 N N . LEU A 1 93 ? -0.636 -10.833 11.783 1.00 82.00 93 LEU A N 1
ATOM 713 C CA . LEU A 1 93 ? -1.604 -10.330 12.763 1.00 82.00 93 LEU A CA 1
ATOM 714 C C . LEU A 1 93 ? -2.784 -11.282 12.957 1.00 82.00 93 LEU A C 1
ATOM 716 O O . LEU A 1 93 ? -3.247 -11.475 14.080 1.00 82.00 93 LEU A O 1
ATOM 720 N N . ARG A 1 94 ? -3.253 -11.907 11.875 1.00 77.81 94 ARG A N 1
ATOM 721 C CA . ARG A 1 94 ? -4.304 -12.923 11.930 1.00 77.81 94 ARG A CA 1
ATOM 722 C C . ARG A 1 94 ? -3.833 -14.174 12.670 1.00 77.81 94 ARG A C 1
ATOM 724 O O . ARG A 1 94 ? -4.568 -14.667 13.518 1.00 77.81 94 ARG A O 1
ATOM 731 N N . SER A 1 95 ? -2.607 -14.640 12.421 1.00 79.94 95 SER A N 1
ATOM 732 C CA . SER A 1 95 ? -2.032 -15.801 13.121 1.00 79.94 95 SER A CA 1
ATOM 733 C C . SER A 1 95 ? -1.872 -15.581 14.632 1.00 79.94 95 SER A C 1
ATOM 735 O O . SER A 1 95 ? -2.016 -16.519 15.409 1.00 79.94 95 SER A O 1
ATOM 737 N N . LEU A 1 96 ? -1.653 -14.331 15.052 1.00 88.50 96 LEU A N 1
ATOM 738 C CA . LEU A 1 96 ? -1.568 -13.926 16.458 1.00 88.50 96 LEU A CA 1
ATOM 739 C C . LEU A 1 96 ? -2.940 -13.665 17.110 1.00 88.50 96 LEU A C 1
ATOM 741 O O . LEU A 1 96 ? -2.998 -13.331 18.291 1.00 88.50 96 LEU A O 1
ATOM 745 N N . GLY A 1 97 ? -4.047 -13.773 16.364 1.00 89.12 97 GLY A N 1
ATOM 746 C CA . GLY A 1 97 ? -5.387 -13.433 16.857 1.00 89.12 97 GLY A CA 1
ATOM 747 C C . GLY A 1 97 ? -5.608 -11.931 17.078 1.00 89.12 97 GLY A C 1
ATOM 748 O O . GLY A 1 97 ? -6.527 -11.536 17.789 1.00 89.12 97 GLY A O 1
ATOM 749 N N . TRP A 1 98 ? -4.768 -11.071 16.493 1.00 90.50 98 TRP A N 1
ATOM 750 C CA . TRP A 1 98 ? -4.796 -9.614 16.682 1.00 90.50 98 TRP A CA 1
ATOM 751 C C . TRP A 1 98 ? -5.520 -8.865 15.560 1.00 90.50 98 TRP A C 1
ATOM 753 O O . TRP A 1 98 ? -5.589 -7.638 15.588 1.00 90.50 98 TRP A O 1
ATOM 763 N N . SER A 1 99 ? -6.079 -9.574 14.577 1.00 84.06 99 SER A N 1
ATOM 764 C CA . SER A 1 99 ? -6.743 -8.976 13.411 1.00 84.06 99 SER A CA 1
ATOM 765 C C . SER A 1 99 ? -7.875 -8.017 13.798 1.00 84.06 99 SER A C 1
ATOM 767 O O . SER A 1 99 ? -7.926 -6.901 13.283 1.00 84.06 99 SER A O 1
ATOM 769 N N . ALA A 1 100 ? -8.735 -8.402 14.747 1.00 83.19 100 ALA A N 1
ATOM 770 C CA . ALA A 1 100 ? -9.833 -7.558 15.220 1.00 83.19 100 ALA A CA 1
ATOM 771 C C . ALA A 1 100 ? -9.311 -6.280 15.896 1.00 83.19 100 ALA A C 1
ATOM 773 O O . ALA A 1 100 ? -9.680 -5.178 15.493 1.00 83.19 100 ALA A O 1
ATOM 774 N N . SER A 1 101 ? -8.387 -6.408 16.851 1.00 86.75 101 SER A N 1
ATOM 775 C CA . SER A 1 101 ? -7.788 -5.270 17.561 1.00 86.75 101 SER A CA 1
ATOM 776 C C . SER A 1 101 ? -7.041 -4.324 16.622 1.00 86.75 101 SER A C 1
ATOM 778 O O . SER A 1 101 ? -7.165 -3.108 16.744 1.00 86.75 101 SER A O 1
ATOM 780 N N . PHE A 1 102 ? -6.301 -4.871 15.657 1.00 82.56 102 PHE A N 1
ATOM 781 C CA . PHE A 1 102 ? -5.574 -4.083 14.670 1.00 82.56 102 PHE A CA 1
ATOM 782 C C . PHE A 1 102 ? -6.513 -3.364 13.700 1.00 82.56 102 PHE A C 1
ATOM 784 O O . PHE A 1 102 ? -6.325 -2.180 13.437 1.00 82.56 102 PHE A O 1
ATOM 791 N N . SER A 1 103 ? -7.559 -4.038 13.211 1.00 81.56 103 SER A N 1
ATOM 792 C CA . SER A 1 103 ? -8.571 -3.402 12.358 1.00 81.56 103 SER A CA 1
ATOM 793 C C . SER A 1 103 ? -9.323 -2.293 13.098 1.00 81.56 103 SER A C 1
ATOM 795 O O . SER A 1 103 ? -9.494 -1.207 12.553 1.00 81.56 103 SER A O 1
ATOM 797 N N . ALA A 1 104 ? -9.680 -2.511 14.368 1.00 85.19 104 ALA A N 1
ATOM 798 C CA . ALA A 1 104 ? -10.304 -1.500 15.213 1.00 85.19 104 ALA A CA 1
ATOM 799 C C . ALA A 1 104 ? -9.356 -0.324 15.492 1.00 85.19 104 ALA A C 1
ATOM 801 O O . ALA A 1 104 ? -9.795 0.825 15.531 1.00 85.19 104 ALA A O 1
ATOM 802 N N . TYR A 1 105 ? -8.059 -0.595 15.663 1.00 85.81 105 TYR A N 1
ATOM 803 C CA . TYR A 1 105 ? -7.038 0.439 15.798 1.00 85.81 105 TYR A CA 1
ATOM 804 C C . TYR A 1 105 ? -6.914 1.272 14.518 1.00 85.81 105 TYR A C 1
ATOM 806 O O . TYR A 1 105 ? -7.050 2.489 14.590 1.00 85.81 105 TYR A O 1
ATOM 814 N N . LEU A 1 106 ? -6.743 0.640 13.352 1.00 82.69 106 LEU A N 1
ATOM 815 C CA . LEU A 1 106 ? -6.641 1.339 12.066 1.00 82.69 106 LEU A CA 1
ATOM 816 C C . LEU A 1 106 ? -7.909 2.120 11.713 1.00 82.69 106 LEU A C 1
ATOM 818 O O . LEU A 1 106 ? -7.813 3.213 11.166 1.00 82.69 106 LEU A O 1
ATOM 822 N N . ALA A 1 107 ? -9.086 1.590 12.050 1.00 80.56 107 ALA A N 1
ATOM 823 C CA . ALA A 1 107 ? -10.352 2.287 11.848 1.00 80.56 107 ALA A CA 1
ATOM 824 C C . ALA A 1 107 ? -10.446 3.569 12.689 1.00 80.56 107 ALA A C 1
ATOM 826 O O . ALA A 1 107 ? -11.061 4.541 12.265 1.00 80.56 107 ALA A O 1
ATOM 827 N N . ARG A 1 108 ? -9.834 3.579 13.880 1.00 85.06 108 ARG A N 1
ATOM 828 C CA . ARG A 1 108 ? -9.796 4.755 14.759 1.00 85.06 108 ARG A CA 1
ATOM 829 C C . ARG A 1 108 ? -8.660 5.708 14.420 1.00 85.06 108 ARG A C 1
ATOM 831 O O . ARG A 1 108 ? -8.802 6.900 14.658 1.00 85.06 108 ARG A O 1
ATOM 838 N N . ARG A 1 109 ? -7.531 5.179 13.949 1.00 86.81 109 ARG A N 1
ATOM 839 C CA . ARG A 1 109 ? -6.299 5.930 13.705 1.00 86.81 109 ARG A CA 1
ATOM 840 C C . ARG A 1 109 ? -5.671 5.543 12.361 1.00 86.81 109 ARG A C 1
ATOM 842 O O . ARG A 1 109 ? -4.716 4.761 12.321 1.00 86.81 109 ARG A O 1
ATOM 849 N N . PRO A 1 110 ? -6.232 6.028 11.238 1.00 86.50 110 PRO A N 1
ATOM 850 C CA . PRO A 1 110 ? -5.837 5.578 9.908 1.00 86.50 110 PRO A CA 1
ATOM 851 C C . PRO A 1 110 ? -4.519 6.183 9.412 1.00 86.50 110 PRO A C 1
ATOM 853 O O . PRO A 1 110 ? -4.032 5.767 8.363 1.00 86.50 110 PRO A O 1
ATOM 856 N N . GLY A 1 111 ? -3.912 7.153 10.099 1.00 84.88 111 GLY A N 1
ATOM 857 C CA . GLY A 1 111 ? -2.833 7.963 9.534 1.00 84.88 111 GLY A CA 1
ATOM 858 C C . GLY A 1 111 ? -1.572 7.188 9.217 1.00 84.88 111 GLY A C 1
ATOM 859 O O . GLY A 1 111 ? -0.986 7.421 8.165 1.00 84.88 111 GLY A O 1
ATOM 860 N N . ALA A 1 112 ? -1.199 6.193 10.026 1.00 79.75 112 ALA A N 1
ATOM 861 C CA . ALA A 1 112 ? -0.085 5.308 9.683 1.00 79.75 112 ALA A CA 1
ATOM 862 C C . ALA A 1 112 ? -0.344 4.559 8.360 1.00 79.75 112 ALA A C 1
ATOM 864 O O . ALA A 1 112 ? 0.538 4.482 7.502 1.00 79.75 112 ALA A O 1
ATOM 865 N N . ALA A 1 113 ? -1.570 4.064 8.156 1.00 82.56 113 ALA A N 1
ATOM 866 C CA . A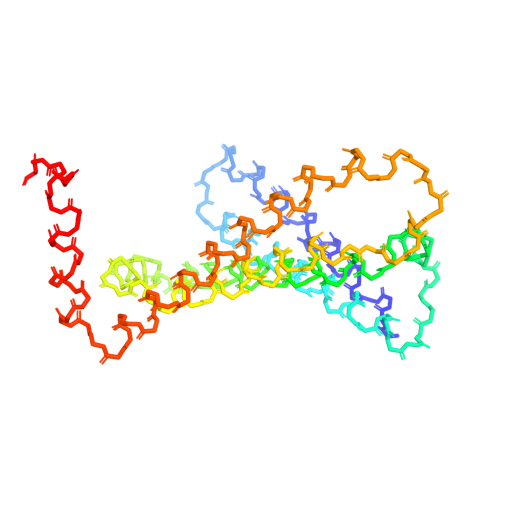LA A 1 113 ? -1.960 3.407 6.912 1.00 82.56 113 ALA A CA 1
ATOM 867 C C . ALA A 1 113 ? -2.027 4.394 5.735 1.00 82.56 113 ALA A C 1
ATOM 869 O O . ALA A 1 113 ? -1.584 4.055 4.639 1.00 82.56 113 ALA A O 1
ATOM 870 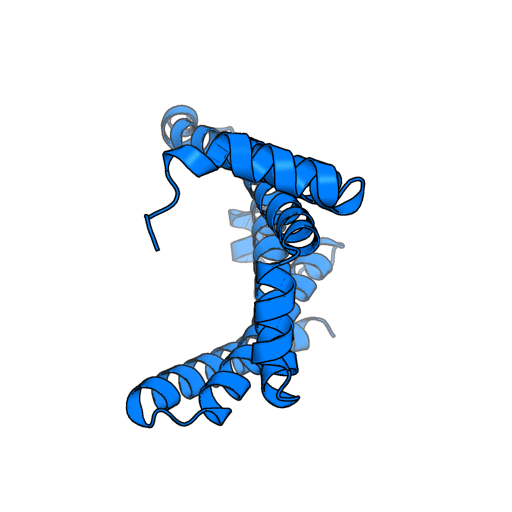N N . LEU A 1 114 ? -2.513 5.619 5.959 1.00 85.19 114 LEU A N 1
ATOM 871 C CA . LEU A 1 114 ? -2.559 6.680 4.949 1.00 85.19 114 LEU A CA 1
ATOM 872 C C . LEU A 1 114 ? -1.159 7.136 4.520 1.00 85.19 114 LEU A C 1
ATOM 874 O O . LEU A 1 114 ? -0.928 7.328 3.330 1.00 85.19 114 LEU A O 1
ATOM 878 N N . ILE A 1 115 ? -0.208 7.254 5.453 1.00 82.75 115 ILE A N 1
ATOM 879 C CA . ILE A 1 115 ? 1.189 7.591 5.146 1.00 82.75 115 ILE A CA 1
ATOM 880 C C . ILE A 1 115 ? 1.817 6.485 4.304 1.00 82.75 115 ILE A C 1
ATOM 882 O O . ILE A 1 115 ? 2.361 6.761 3.236 1.00 82.75 115 ILE A O 1
ATOM 886 N N . VAL A 1 116 ? 1.737 5.231 4.758 1.00 83.00 116 VAL A N 1
ATOM 887 C CA . VAL A 1 116 ? 2.359 4.109 4.045 1.00 83.00 116 VAL A CA 1
ATOM 888 C C . VAL A 1 116 ? 1.703 3.922 2.678 1.00 83.00 116 VAL A C 1
ATOM 890 O O . VAL A 1 116 ? 2.393 3.969 1.664 1.00 83.00 116 VAL A O 1
ATOM 893 N N . GLY A 1 117 ? 0.377 3.780 2.624 1.00 78.75 117 GLY A N 1
ATOM 894 C CA . GLY A 1 117 ? -0.359 3.619 1.368 1.00 78.75 117 GLY A CA 1
ATOM 895 C C . GLY A 1 117 ? -0.174 4.808 0.422 1.00 78.75 117 GLY A C 1
ATOM 896 O O . GLY A 1 117 ? 0.036 4.620 -0.777 1.00 78.75 117 GLY A O 1
ATOM 897 N N . GLY A 1 118 ? -0.163 6.026 0.965 1.00 84.38 118 GLY A N 1
ATOM 898 C CA . GLY A 1 118 ? 0.064 7.255 0.216 1.00 84.38 118 GLY A CA 1
ATOM 899 C C . GLY A 1 118 ? 1.456 7.328 -0.408 1.00 84.38 118 GLY A C 1
ATOM 900 O O . GLY A 1 118 ? 1.567 7.649 -1.588 1.00 84.38 118 GLY A O 1
ATOM 901 N N . LEU A 1 119 ? 2.514 6.959 0.324 1.00 83.50 119 LEU A N 1
ATOM 902 C CA . LEU A 1 119 ? 3.881 6.901 -0.212 1.00 83.50 119 LEU A CA 1
ATOM 903 C C . LEU A 1 119 ? 4.005 5.883 -1.350 1.00 83.50 119 LEU A C 1
ATOM 905 O O . LEU A 1 119 ? 4.633 6.173 -2.370 1.00 83.50 119 LEU A O 1
ATOM 909 N N . VAL A 1 120 ? 3.377 4.713 -1.204 1.00 79.88 120 VAL A N 1
ATOM 910 C CA . VAL A 1 120 ? 3.362 3.677 -2.248 1.00 79.88 120 VAL A CA 1
ATOM 911 C C . VAL A 1 120 ? 2.662 4.184 -3.502 1.00 79.88 120 VAL A C 1
ATOM 913 O O . VAL A 1 120 ? 3.206 4.081 -4.604 1.00 79.88 120 VAL A O 1
ATOM 916 N N . MET A 1 121 ? 1.476 4.769 -3.343 1.00 81.69 121 MET A N 1
ATOM 917 C CA . MET A 1 121 ? 0.695 5.310 -4.453 1.00 81.69 121 MET A CA 1
ATOM 918 C C . MET A 1 121 ? 1.421 6.483 -5.125 1.00 81.69 121 MET A C 1
ATOM 920 O O . MET A 1 121 ? 1.490 6.535 -6.354 1.00 81.69 121 MET A O 1
ATOM 924 N N . ALA A 1 122 ? 2.045 7.361 -4.331 1.00 81.88 122 ALA A N 1
ATOM 925 C CA . ALA A 1 122 ? 2.829 8.491 -4.810 1.00 81.88 122 ALA A CA 1
ATOM 926 C C . ALA A 1 122 ? 4.033 8.041 -5.645 1.00 81.88 122 ALA A C 1
ATOM 928 O O . ALA A 1 122 ? 4.218 8.508 -6.770 1.00 81.88 122 ALA A O 1
ATOM 929 N N . GLY A 1 123 ? 4.820 7.094 -5.125 1.00 79.00 123 GLY A N 1
ATOM 930 C CA . GLY A 1 123 ? 5.982 6.542 -5.821 1.00 79.00 123 GLY A CA 1
ATOM 931 C C . GLY A 1 123 ? 5.605 5.823 -7.116 1.00 79.00 123 GLY A C 1
ATOM 932 O O . GLY A 1 123 ? 6.234 6.038 -8.153 1.00 79.00 123 GLY A O 1
ATOM 933 N N . SER A 1 124 ? 4.534 5.028 -7.083 1.00 77.12 124 SER A N 1
ATOM 934 C CA . SER A 1 124 ? 4.027 4.299 -8.255 1.00 77.12 124 SER A CA 1
ATOM 935 C C . SER A 1 124 ? 3.515 5.250 -9.339 1.00 77.12 124 SER A C 1
ATOM 937 O O . SER A 1 124 ? 3.836 5.095 -10.520 1.00 77.12 124 SER A O 1
ATOM 939 N N . GLY A 1 125 ? 2.760 6.276 -8.937 1.00 79.62 125 GLY A N 1
ATOM 940 C CA . GLY A 1 125 ? 2.259 7.308 -9.835 1.00 79.62 125 GLY A CA 1
ATOM 941 C C . GLY A 1 125 ? 3.387 8.112 -10.480 1.00 79.62 125 GLY A C 1
ATOM 942 O O . GLY A 1 125 ? 3.457 8.204 -11.706 1.00 79.62 125 GLY A O 1
ATOM 943 N N . ALA A 1 126 ? 4.330 8.610 -9.671 1.00 79.69 126 ALA A N 1
ATOM 944 C CA . ALA A 1 126 ? 5.486 9.369 -10.149 1.00 79.69 126 ALA A CA 1
ATOM 945 C C . ALA A 1 126 ? 6.315 8.564 -11.154 1.00 79.69 126 ALA A C 1
ATOM 947 O O . ALA A 1 126 ? 6.700 9.064 -12.210 1.00 79.69 126 ALA A O 1
ATOM 948 N N . ALA A 1 127 ? 6.539 7.289 -10.867 1.00 74.81 127 ALA A N 1
ATOM 949 C CA . ALA A 1 127 ? 7.264 6.440 -11.781 1.00 74.81 127 ALA A CA 1
ATOM 950 C C . ALA A 1 127 ? 6.535 6.167 -13.104 1.00 74.81 127 ALA A C 1
ATOM 952 O O . ALA A 1 127 ? 7.173 6.120 -14.156 1.00 74.81 127 ALA A O 1
ATOM 953 N N . THR A 1 128 ? 5.210 6.021 -13.065 1.00 77.56 128 THR A N 1
ATOM 954 C CA . THR A 1 128 ? 4.384 5.870 -14.272 1.00 77.56 128 THR A CA 1
ATOM 955 C C . THR A 1 128 ? 4.463 7.126 -15.146 1.00 77.56 128 THR A C 1
ATOM 957 O O . THR A 1 128 ? 4.528 7.030 -16.370 1.00 77.56 128 THR A O 1
ATOM 960 N N . VAL A 1 129 ? 4.526 8.311 -14.525 1.00 81.19 129 VAL A N 1
ATOM 961 C CA . VAL A 1 129 ? 4.715 9.589 -15.230 1.00 81.19 129 VAL A CA 1
ATOM 962 C C . VAL A 1 129 ? 6.084 9.660 -15.905 1.00 81.19 129 VAL A C 1
ATOM 964 O O . VAL A 1 129 ? 6.171 10.052 -17.073 1.00 81.19 129 VAL A O 1
ATOM 967 N N . ILE A 1 130 ? 7.142 9.275 -15.181 1.00 77.50 130 ILE A N 1
ATOM 968 C CA . ILE A 1 130 ? 8.525 9.301 -15.678 1.00 77.50 130 ILE A CA 1
ATOM 969 C C . ILE A 1 130 ? 8.685 8.325 -16.854 1.00 77.50 130 ILE A C 1
ATOM 971 O O . ILE A 1 130 ? 9.251 8.702 -17.882 1.00 77.50 130 ILE A O 1
ATOM 975 N N . GLY A 1 131 ? 8.109 7.124 -16.743 1.00 66.31 131 GLY A N 1
ATOM 976 C CA . GLY A 1 131 ? 8.118 6.094 -17.782 1.00 66.31 131 GLY A CA 1
ATOM 977 C C . GLY A 1 131 ? 9.523 5.577 -18.149 1.00 66.31 131 GLY A C 1
ATOM 978 O O . GLY A 1 131 ? 10.544 6.124 -17.725 1.00 66.31 131 GLY A O 1
ATOM 979 N N . PRO A 1 132 ? 9.617 4.495 -18.940 1.00 63.91 132 PRO A N 1
ATOM 980 C CA . PRO A 1 132 ? 10.897 4.004 -19.440 1.00 63.91 132 PRO A CA 1
ATOM 981 C C . PRO A 1 132 ? 11.478 4.950 -20.507 1.00 63.91 132 PRO A C 1
ATOM 983 O O . PRO A 1 132 ? 10.793 5.368 -21.441 1.00 63.91 132 PRO A O 1
ATOM 986 N N . ILE A 1 133 ? 12.772 5.271 -20.386 1.00 63.28 133 ILE A N 1
ATOM 987 C CA . ILE A 1 133 ? 13.499 6.157 -21.320 1.00 63.28 133 ILE A CA 1
ATOM 988 C C . ILE A 1 133 ? 13.600 5.538 -22.727 1.00 63.28 133 ILE A C 1
ATOM 990 O O . ILE A 1 133 ? 13.654 6.273 -23.711 1.00 63.28 133 ILE A O 1
ATOM 994 N N . SER A 1 134 ? 13.583 4.206 -22.826 1.00 62.62 134 SER A N 1
ATOM 995 C CA . SER A 1 134 ? 13.824 3.429 -24.051 1.00 62.62 134 SER A CA 1
ATOM 996 C C . SER A 1 134 ? 12.734 3.537 -25.122 1.00 62.62 134 SER A C 1
ATOM 998 O O . SER A 1 134 ? 12.938 3.097 -26.243 1.00 62.62 134 SER A O 1
ATOM 1000 N N . TRP A 1 135 ? 11.584 4.132 -24.818 1.00 61.25 135 TRP A N 1
ATOM 1001 C 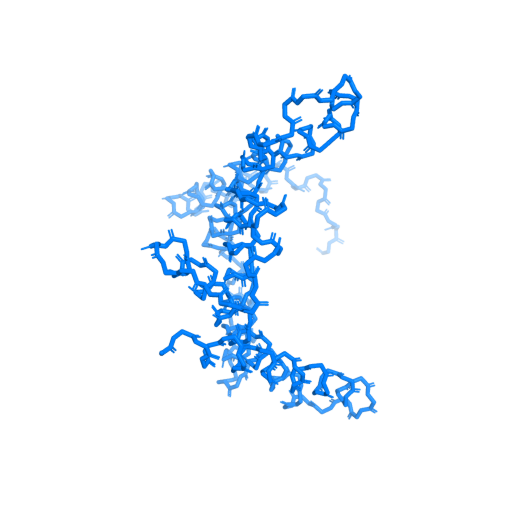CA . TRP A 1 135 ? 10.440 4.190 -25.734 1.00 61.25 135 TRP A CA 1
ATOM 1002 C C . TRP A 1 135 ? 10.354 5.535 -26.499 1.00 61.25 135 TRP A C 1
ATOM 1004 O O . TRP A 1 135 ? 9.290 5.902 -26.992 1.00 61.25 135 TRP A O 1
ATOM 1014 N N . ARG A 1 136 ? 11.430 6.335 -26.547 1.00 65.44 136 ARG A N 1
ATOM 1015 C CA . ARG A 1 136 ? 11.415 7.708 -27.103 1.00 65.44 136 ARG A CA 1
ATOM 1016 C C . ARG A 1 136 ? 11.280 7.803 -28.627 1.00 65.44 136 ARG A C 1
ATOM 1018 O O . ARG A 1 136 ? 11.014 8.897 -29.113 1.00 65.44 136 ARG A O 1
ATOM 1025 N N . ASP A 1 137 ? 11.402 6.697 -29.356 1.00 78.69 137 ASP A N 1
ATOM 1026 C CA . ASP A 1 137 ? 11.585 6.750 -30.813 1.00 78.69 137 ASP A CA 1
ATOM 1027 C C . ASP A 1 137 ? 10.295 6.546 -31.631 1.00 78.69 137 ASP A C 1
ATOM 1029 O O . ASP A 1 137 ? 10.317 6.661 -32.855 1.00 78.69 137 ASP A O 1
ATOM 1033 N N . SER A 1 138 ? 9.149 6.272 -30.993 1.00 77.00 138 SER A N 1
ATOM 1034 C CA . SER A 1 138 ? 7.880 6.070 -31.708 1.00 77.00 138 SER A CA 1
ATOM 1035 C C . SER A 1 138 ? 7.029 7.352 -31.753 1.00 77.00 138 SER A C 1
ATOM 1037 O O . SER A 1 138 ? 6.758 7.947 -30.714 1.00 77.00 138 SER A O 1
ATOM 1039 N N . PRO A 1 139 ? 6.513 7.779 -32.919 1.00 78.88 139 PRO A N 1
ATOM 1040 C CA . PRO A 1 139 ? 5.617 8.938 -33.015 1.00 78.88 139 PRO A CA 1
ATOM 1041 C C . PRO A 1 139 ? 4.233 8.687 -32.385 1.00 78.88 139 PRO A C 1
ATOM 1043 O O . PRO A 1 139 ? 3.552 9.629 -31.988 1.00 78.88 139 PRO A O 1
ATOM 1046 N N . TRP A 1 140 ? 3.827 7.421 -32.238 1.00 79.81 140 TRP A N 1
ATOM 1047 C CA . TRP A 1 140 ? 2.574 7.023 -31.573 1.00 79.81 140 TRP A CA 1
ATOM 1048 C C . TRP A 1 140 ? 2.680 6.978 -30.048 1.00 79.81 140 TRP A C 1
ATOM 1050 O O . TRP A 1 140 ? 1.684 6.825 -29.340 1.00 79.81 140 TRP A O 1
ATOM 1060 N N . ASP A 1 141 ? 3.894 7.135 -29.537 1.00 77.00 141 ASP A N 1
ATOM 1061 C CA . ASP A 1 141 ? 4.225 7.028 -28.128 1.00 77.00 141 ASP A CA 1
ATOM 1062 C C . ASP A 1 141 ? 3.480 8.059 -27.273 1.00 77.00 141 ASP A C 1
ATOM 1064 O O . ASP A 1 141 ? 3.014 7.754 -26.180 1.00 77.00 141 ASP A O 1
ATOM 1068 N N . LEU A 1 142 ? 3.279 9.272 -27.791 1.00 75.88 142 LEU A N 1
ATOM 1069 C CA . LEU A 1 142 ? 2.580 10.333 -27.065 1.00 75.88 142 LEU A CA 1
ATOM 1070 C C . LEU A 1 142 ? 1.098 9.990 -26.844 1.00 75.88 142 LEU A C 1
ATOM 1072 O O . LEU A 1 142 ? 0.578 10.203 -25.749 1.00 75.88 142 LEU A O 1
ATOM 1076 N N . LEU A 1 143 ? 0.447 9.396 -27.850 1.00 83.06 143 LEU A N 1
ATOM 1077 C CA . LEU A 1 143 ? -0.965 9.012 -27.791 1.00 83.06 143 LEU A CA 1
ATOM 1078 C C . LEU A 1 143 ? -1.193 7.854 -26.807 1.00 83.06 143 LEU A C 1
ATOM 1080 O O . LEU A 1 143 ? -2.154 7.870 -26.043 1.00 83.06 143 LEU A O 1
ATOM 1084 N N . LEU A 1 144 ? -0.279 6.879 -26.793 1.00 74.62 144 LEU A N 1
ATOM 1085 C CA . LEU A 1 144 ? -0.343 5.719 -25.898 1.00 74.62 144 LEU A CA 1
ATOM 1086 C C . LEU A 1 144 ? 0.083 6.059 -24.461 1.00 74.62 144 LEU A C 1
ATOM 1088 O O . LEU A 1 144 ? -0.425 5.470 -23.508 1.00 74.62 144 LEU A O 1
ATOM 1092 N N . ARG A 1 145 ? 0.983 7.034 -24.276 1.00 76.88 145 ARG A N 1
ATOM 1093 C CA . ARG A 1 145 ? 1.467 7.447 -22.949 1.00 76.88 145 ARG A CA 1
ATOM 1094 C C . ARG A 1 145 ? 0.585 8.454 -22.249 1.00 76.88 145 ARG A C 1
ATOM 1096 O O . ARG A 1 145 ? 0.622 8.496 -21.023 1.00 76.88 145 ARG A O 1
ATOM 1103 N N . LEU A 1 146 ? -0.146 9.298 -22.976 1.00 83.94 146 LEU A N 1
ATOM 1104 C CA . LEU A 1 146 ? -0.926 10.361 -22.345 1.00 83.94 146 LEU A CA 1
ATOM 1105 C C . LEU A 1 146 ? -1.908 9.809 -21.292 1.00 83.94 146 LEU A C 1
ATOM 1107 O O . LEU A 1 146 ? -1.871 10.312 -20.169 1.00 83.94 146 LEU A O 1
ATOM 1111 N N . PRO A 1 147 ? -2.687 8.737 -21.555 1.00 80.62 147 PRO A N 1
ATOM 1112 C CA . PRO A 1 147 ? -3.558 8.146 -20.540 1.00 80.62 147 PRO A CA 1
ATOM 1113 C C . PRO A 1 147 ? -2.775 7.600 -19.341 1.00 80.62 147 PRO A C 1
ATOM 1115 O O . PRO A 1 147 ? -3.145 7.855 -18.198 1.00 80.62 147 PRO A O 1
ATOM 1118 N N . ALA A 1 148 ? -1.660 6.905 -19.590 1.00 77.12 148 ALA A N 1
ATOM 1119 C CA . ALA A 1 148 ? -0.823 6.339 -18.535 1.00 77.12 148 ALA A CA 1
ATOM 1120 C C . ALA A 1 148 ? -0.193 7.427 -17.650 1.00 77.12 148 ALA A C 1
ATOM 1122 O O . ALA A 1 148 ? -0.185 7.303 -16.430 1.00 77.12 148 ALA A O 1
ATOM 1123 N N . ARG A 1 149 ? 0.283 8.530 -18.240 1.00 82.62 149 ARG A N 1
ATOM 1124 C CA . ARG A 1 149 ? 0.843 9.674 -17.507 1.00 82.62 149 ARG A CA 1
ATOM 1125 C C . ARG A 1 149 ? -0.217 10.439 -16.734 1.00 82.62 149 ARG A C 1
ATOM 1127 O O . ARG A 1 149 ? 0.059 10.860 -15.618 1.00 82.62 149 ARG A O 1
ATOM 1134 N N . LEU A 1 150 ? -1.412 10.613 -17.298 1.00 84.44 150 LEU A N 1
ATOM 1135 C CA . LEU A 1 150 ? -2.530 11.221 -16.579 1.00 84.44 150 LEU A CA 1
ATOM 1136 C C . LEU A 1 150 ? -2.917 10.362 -15.376 1.00 84.44 150 LEU A C 1
ATOM 1138 O O . LEU A 1 150 ? -2.991 10.881 -14.266 1.00 84.44 150 LEU A O 1
ATOM 1142 N N . LEU A 1 151 ? -3.070 9.050 -15.568 1.00 80.94 151 LEU A N 1
ATOM 1143 C CA . LEU A 1 151 ? -3.356 8.119 -14.480 1.00 80.94 151 LEU A CA 1
ATOM 1144 C C . LEU A 1 151 ? -2.243 8.131 -13.425 1.00 80.94 151 LEU A C 1
ATOM 1146 O O . LEU A 1 151 ? -2.525 8.265 -12.239 1.00 80.94 151 LEU A O 1
ATOM 1150 N N . GLY A 1 152 ? -0.981 8.064 -13.853 1.00 81.81 152 GLY A N 1
ATOM 1151 C CA . GLY A 1 152 ? 0.180 8.143 -12.971 1.00 81.81 152 GLY A CA 1
ATOM 1152 C C . GLY A 1 152 ? 0.235 9.454 -12.187 1.00 81.81 152 GLY A C 1
ATOM 1153 O O . GLY A 1 152 ? 0.477 9.444 -10.985 1.00 81.81 152 GLY A O 1
ATOM 1154 N N . GLY A 1 153 ? -0.055 10.583 -12.835 1.00 84.00 153 GLY A N 1
ATOM 1155 C CA . GLY A 1 153 ? -0.115 11.895 -12.195 1.00 84.00 153 GLY A CA 1
ATOM 1156 C C . GLY A 1 153 ? -1.240 11.984 -11.167 1.00 84.00 153 GLY A C 1
ATOM 1157 O O . GLY A 1 153 ? -1.007 12.423 -10.043 1.00 84.00 153 GLY A O 1
ATOM 1158 N N . LEU A 1 154 ? -2.437 11.496 -11.508 1.00 89.00 154 LEU A N 1
ATOM 1159 C CA . LEU A 1 154 ? -3.564 11.412 -10.576 1.00 89.00 154 LEU A CA 1
ATOM 1160 C C . LEU A 1 154 ? -3.232 10.524 -9.374 1.00 89.00 154 LEU A C 1
ATOM 1162 O O . LEU A 1 154 ? -3.491 10.917 -8.238 1.00 89.00 154 LEU A O 1
ATOM 1166 N N . MET A 1 155 ? -2.600 9.369 -9.601 1.00 82.62 155 MET A N 1
ATOM 1167 C CA . MET A 1 155 ? -2.130 8.500 -8.521 1.00 82.62 155 MET A CA 1
ATOM 1168 C C . MET A 1 155 ? -1.081 9.189 -7.650 1.00 82.62 155 MET A C 1
ATOM 1170 O O . MET A 1 155 ? -1.142 9.081 -6.428 1.00 82.62 155 MET A O 1
ATOM 1174 N N . ALA A 1 156 ? -0.151 9.932 -8.255 1.00 84.75 156 ALA A N 1
ATOM 1175 C CA . ALA A 1 156 ? 0.872 10.663 -7.523 1.00 84.75 156 ALA A CA 1
ATOM 1176 C C . ALA A 1 156 ? 0.257 11.711 -6.584 1.00 84.75 156 ALA A C 1
ATOM 1178 O O . ALA A 1 156 ? 0.604 11.778 -5.405 1.00 84.75 156 ALA A O 1
ATOM 1179 N N . ILE A 1 157 ? -0.700 12.487 -7.101 1.00 93.12 157 ILE A N 1
ATOM 1180 C CA . ILE A 1 157 ? -1.424 13.517 -6.349 1.00 93.12 157 ILE A CA 1
ATOM 1181 C C . ILE A 1 157 ? -2.253 12.888 -5.227 1.00 93.12 157 ILE A C 1
ATOM 1183 O O . ILE A 1 157 ? -2.173 13.339 -4.086 1.00 93.12 157 ILE A O 1
ATOM 1187 N N . ALA A 1 158 ? -3.013 11.831 -5.524 1.00 89.94 158 ALA A N 1
ATOM 1188 C CA . ALA A 1 158 ? -3.814 11.123 -4.529 1.00 89.94 158 ALA A CA 1
ATOM 1189 C C . ALA A 1 158 ? -2.940 10.527 -3.413 1.00 89.94 158 ALA A C 1
ATOM 1191 O O . ALA A 1 158 ? -3.264 10.661 -2.234 1.00 89.94 158 ALA A O 1
ATOM 1192 N N . GLY A 1 159 ? -1.797 9.936 -3.774 1.00 86.56 159 GLY A N 1
ATOM 1193 C CA . GLY A 1 159 ? -0.829 9.412 -2.817 1.00 86.56 159 GLY A CA 1
ATOM 1194 C C . GLY A 1 159 ? -0.260 10.497 -1.903 1.00 86.56 159 GLY A C 1
ATOM 1195 O O . GLY A 1 159 ? -0.256 10.336 -0.686 1.00 86.56 159 GLY A O 1
ATOM 1196 N N . LEU A 1 160 ? 0.147 11.639 -2.463 1.00 91.69 160 LEU A N 1
ATOM 1197 C CA . LEU A 1 160 ? 0.620 12.784 -1.678 1.00 91.69 160 LEU A CA 1
ATOM 1198 C C . LEU A 1 160 ? -0.464 13.337 -0.746 1.00 91.69 160 LEU A C 1
ATOM 1200 O O . LEU A 1 160 ? -0.178 13.619 0.416 1.00 91.69 160 LEU A O 1
ATOM 1204 N N . ALA A 1 161 ? -1.705 13.450 -1.222 1.00 93.50 161 ALA A N 1
ATOM 1205 C CA . ALA A 1 161 ? -2.830 13.872 -0.394 1.00 93.50 161 ALA A CA 1
ATOM 1206 C C . ALA A 1 161 ? -3.049 12.914 0.789 1.00 93.50 161 ALA A C 1
ATOM 1208 O O . ALA A 1 161 ? -3.217 13.369 1.919 1.00 93.50 161 ALA A O 1
ATOM 1209 N N . ALA A 1 162 ? -2.967 11.599 0.560 1.00 91.25 162 ALA A N 1
ATOM 1210 C CA . ALA A 1 162 ? -3.050 10.601 1.624 1.00 91.25 162 ALA A CA 1
ATOM 1211 C C . ALA A 1 162 ? -1.906 10.740 2.644 1.00 91.25 162 ALA A C 1
ATOM 1213 O O . ALA A 1 162 ? -2.164 10.706 3.846 1.00 91.25 162 ALA A O 1
ATOM 1214 N N . VAL A 1 163 ? -0.665 10.984 2.202 1.00 89.88 163 VAL A N 1
ATOM 1215 C CA . VAL A 1 163 ? 0.464 11.242 3.116 1.00 89.88 163 VAL A CA 1
ATOM 1216 C C . VAL A 1 163 ? 0.214 12.481 3.971 1.00 89.88 163 VAL A C 1
ATOM 1218 O O . VAL A 1 163 ? 0.412 12.429 5.182 1.00 89.88 163 VAL A O 1
ATOM 1221 N N . ILE A 1 164 ? -0.247 13.580 3.368 1.00 95.00 164 ILE A N 1
ATOM 1222 C CA . ILE A 1 164 ? -0.552 14.821 4.092 1.00 95.00 164 ILE A CA 1
ATOM 1223 C C . ILE A 1 164 ? -1.647 14.578 5.133 1.00 95.00 164 ILE A C 1
ATOM 1225 O O . ILE A 1 164 ? -1.490 14.982 6.283 1.00 95.00 164 ILE A O 1
ATOM 1229 N N . LEU A 1 165 ? -2.723 13.880 4.760 1.00 92.69 165 LEU A N 1
ATOM 1230 C CA . LEU A 1 165 ? -3.806 13.533 5.681 1.00 92.69 165 LEU A CA 1
ATOM 1231 C C . LEU A 1 165 ? -3.321 12.638 6.825 1.00 92.69 165 LEU A C 1
ATOM 1233 O O . LEU A 1 165 ? -3.668 12.878 7.978 1.00 92.69 165 LEU A O 1
ATOM 1237 N N . GLY A 1 166 ? -2.487 11.641 6.533 1.00 90.62 166 GLY A N 1
ATOM 1238 C CA . GLY A 1 166 ? -1.949 10.763 7.564 1.00 90.62 166 GLY A CA 1
ATOM 1239 C C . GLY A 1 166 ? -0.956 11.461 8.499 1.00 90.62 166 GLY A C 1
ATOM 1240 O O . GLY A 1 166 ? -0.977 11.217 9.705 1.00 90.62 166 GLY A O 1
ATOM 1241 N N . LEU A 1 167 ? -0.138 12.387 7.986 1.00 94.00 167 LEU A N 1
ATOM 1242 C CA . LEU A 1 167 ? 0.713 13.247 8.815 1.00 94.00 167 LEU A CA 1
ATOM 1243 C C . LEU A 1 167 ? -0.122 14.187 9.688 1.00 94.00 167 LEU A C 1
ATOM 1245 O O . LEU A 1 167 ? 0.185 14.351 10.866 1.00 94.00 167 LEU A O 1
ATOM 1249 N N . PHE A 1 168 ? -1.187 14.773 9.136 1.00 96.12 168 PHE A N 1
ATOM 1250 C CA . PHE A 1 168 ? -2.107 15.622 9.889 1.00 96.12 168 PHE A CA 1
ATOM 1251 C C . PHE A 1 168 ? -2.746 14.856 11.057 1.00 96.12 168 PHE A C 1
ATOM 1253 O O . PHE A 1 168 ? -2.720 15.344 12.186 1.00 96.12 168 PHE A O 1
ATOM 1260 N N . GLU A 1 169 ? -3.215 13.631 10.813 1.00 94.44 169 GLU A N 1
ATOM 1261 C CA . GLU A 1 169 ? -3.772 12.744 11.841 1.00 94.44 169 GLU A CA 1
ATOM 1262 C C . GLU A 1 169 ? -2.739 12.349 12.905 1.00 94.44 169 GLU A C 1
ATOM 1264 O O . GLU A 1 169 ? -3.047 12.350 14.095 1.00 94.44 169 GLU A O 1
ATOM 1269 N N . THR A 1 170 ? -1.489 12.108 12.500 1.00 91.88 170 THR A N 1
ATOM 1270 C CA . THR A 1 170 ? -0.395 11.757 13.421 1.00 91.88 170 THR A CA 1
ATOM 1271 C C . THR A 1 170 ? 0.010 12.932 14.320 1.00 91.88 170 THR A C 1
ATOM 1273 O O . THR A 1 170 ? 0.303 12.738 15.498 1.00 91.88 170 THR A O 1
ATOM 1276 N N . ILE A 1 171 ? 0.047 14.155 13.776 1.00 96.69 171 ILE A N 1
ATOM 1277 C CA . ILE A 1 171 ? 0.484 15.361 14.500 1.00 96.69 171 ILE A CA 1
ATOM 1278 C C . ILE A 1 171 ? -0.637 15.912 15.389 1.00 96.69 171 ILE A C 1
ATOM 1280 O O . ILE A 1 171 ? -0.376 16.343 16.511 1.00 96.69 171 ILE A O 1
ATOM 1284 N N . SER A 1 172 ? -1.879 15.921 14.897 1.00 96.56 172 SER A N 1
ATOM 1285 C CA . SER A 1 172 ? -3.033 16.473 15.611 1.00 96.56 172 SER A CA 1
ATOM 1286 C C . SER A 1 172 ? -4.259 15.567 15.465 1.00 96.56 172 SER A C 1
ATOM 1288 O O . SER A 1 172 ? -5.167 15.870 14.685 1.00 96.56 172 SER A O 1
ATOM 1290 N N . PRO A 1 173 ? -4.339 14.477 16.253 1.00 93.44 173 PRO A N 1
ATOM 1291 C CA . PRO A 1 173 ? -5.448 13.530 16.161 1.00 93.44 173 PRO A CA 1
ATOM 1292 C C . PRO A 1 173 ? -6.811 14.195 16.396 1.00 93.44 173 PRO A C 1
ATOM 1294 O O . PRO A 1 173 ? -7.748 13.989 15.634 1.00 93.44 173 PRO A O 1
ATOM 1297 N N . ALA A 1 174 ? -6.907 15.074 17.402 1.00 95.38 174 ALA A N 1
ATOM 1298 C CA . ALA A 1 174 ? -8.145 15.795 17.705 1.00 95.38 174 ALA A CA 1
ATOM 1299 C C . ALA A 1 174 ? -8.549 16.779 16.591 1.00 95.38 174 ALA A C 1
ATOM 1301 O O . ALA A 1 174 ? -9.735 16.932 16.306 1.00 95.38 174 ALA A O 1
ATOM 1302 N N . GLY A 1 175 ? -7.575 17.439 15.952 1.00 95.44 175 GLY A N 1
ATOM 1303 C CA . GLY A 1 175 ? -7.840 18.328 14.820 1.00 95.44 175 GLY A CA 1
ATOM 1304 C C . GLY A 1 175 ? -8.309 17.560 13.586 1.00 95.44 175 GLY A C 1
ATOM 1305 O O . GLY A 1 175 ? -9.225 18.008 12.897 1.00 95.44 175 GLY A O 1
ATOM 1306 N N . PHE A 1 176 ? -7.727 16.386 13.337 1.00 92.12 176 PHE A N 1
ATOM 1307 C CA . PHE A 1 176 ? -8.164 15.490 12.272 1.00 92.12 176 PHE A CA 1
ATOM 1308 C C . PHE A 1 176 ? -9.600 15.011 12.494 1.00 92.12 176 PHE A C 1
ATOM 1310 O O . PHE A 1 176 ? -10.410 15.117 11.578 1.00 92.12 176 PHE A O 1
ATOM 1317 N N . ASP A 1 177 ? -9.941 14.580 13.713 1.00 92.75 177 ASP A N 1
ATOM 1318 C CA . ASP A 1 177 ? -11.293 14.130 14.067 1.00 92.75 177 ASP A CA 1
ATOM 1319 C C . ASP A 1 177 ? -12.338 15.245 13.823 1.00 92.75 177 ASP A C 1
ATOM 1321 O O . ASP A 1 177 ? -13.391 15.007 13.227 1.00 92.75 177 ASP A O 1
ATOM 1325 N N . GLN A 1 178 ? -12.026 16.492 14.204 1.00 95.38 178 GLN A N 1
ATOM 1326 C CA . GLN A 1 178 ? -12.889 17.657 13.952 1.00 95.38 178 GLN A CA 1
ATOM 1327 C C . GLN A 1 178 ? -13.031 17.979 12.460 1.00 95.38 178 GLN A C 1
ATOM 1329 O O . GLN A 1 178 ? -14.140 18.216 11.977 1.00 95.38 178 GLN A O 1
ATOM 1334 N N . TRP A 1 179 ? -11.921 17.985 11.718 1.00 94.94 179 TRP A N 1
ATOM 1335 C CA . TRP A 1 179 ? -11.926 18.229 10.276 1.00 94.94 179 TRP A CA 1
ATOM 1336 C C . TRP A 1 179 ? -12.716 17.152 9.525 1.00 94.94 179 TRP A C 1
ATOM 1338 O O . TRP A 1 179 ? -13.499 17.472 8.627 1.00 94.94 179 TRP A O 1
ATOM 1348 N N . LEU A 1 180 ? -12.551 15.887 9.917 1.00 92.25 180 LEU A N 1
ATOM 1349 C CA . LEU A 1 180 ? -13.258 14.754 9.335 1.00 92.25 180 LEU A CA 1
ATOM 1350 C C . LEU A 1 180 ? -14.765 14.874 9.580 1.00 92.25 180 LEU A C 1
ATOM 1352 O O . LEU A 1 180 ? -15.544 14.739 8.638 1.00 92.25 180 LEU A O 1
ATOM 1356 N N . ALA A 1 181 ? -15.174 15.204 10.809 1.00 92.44 181 ALA A N 1
ATOM 1357 C CA . ALA A 1 181 ? -16.574 15.445 11.148 1.00 92.44 181 ALA A CA 1
ATOM 1358 C C . ALA A 1 181 ? -17.172 16.621 10.358 1.00 92.44 181 ALA A C 1
ATOM 1360 O O . ALA A 1 181 ? -18.297 16.525 9.878 1.00 92.44 181 ALA A O 1
ATOM 1361 N N . ALA A 1 182 ? -16.422 17.708 10.157 1.00 95.00 182 ALA A N 1
ATOM 1362 C CA . ALA A 1 182 ? -16.885 18.848 9.367 1.00 95.00 182 ALA A CA 1
ATOM 1363 C C . ALA A 1 182 ? -17.006 18.526 7.864 1.00 95.00 182 ALA A C 1
ATOM 1365 O O . ALA A 1 182 ? -17.945 18.975 7.209 1.00 95.00 182 ALA A O 1
ATOM 1366 N N . THR A 1 183 ? -16.067 17.749 7.319 1.00 94.00 183 THR A N 1
ATOM 1367 C CA . THR A 1 183 ? -15.976 17.470 5.876 1.00 94.00 183 THR A CA 1
ATOM 1368 C C . THR A 1 183 ? -16.901 16.334 5.446 1.00 94.00 183 THR A C 1
ATOM 1370 O O . THR A 1 183 ? -17.560 16.426 4.412 1.00 94.00 183 THR A O 1
ATOM 1373 N N . LEU A 1 184 ? -16.950 15.255 6.231 1.00 91.00 184 LEU A N 1
ATOM 1374 C CA . LEU A 1 184 ? -17.721 14.050 5.923 1.00 91.00 184 LEU A CA 1
ATOM 1375 C C . LEU A 1 184 ? -19.037 13.955 6.692 1.00 91.00 184 LEU A C 1
ATOM 1377 O O . LEU A 1 184 ? -19.896 13.183 6.284 1.00 91.00 184 LEU A O 1
ATOM 1381 N N . GLY A 1 185 ? -19.231 14.736 7.759 1.00 89.81 185 GLY A N 1
ATOM 1382 C CA . GLY A 1 185 ? -20.472 14.751 8.540 1.00 89.81 185 GLY A CA 1
ATOM 1383 C C . GLY A 1 185 ? -21.747 14.909 7.704 1.00 89.81 185 GLY A C 1
ATOM 1384 O O . GLY A 1 185 ? -22.692 14.167 7.952 1.00 89.81 185 GLY A O 1
ATOM 1385 N N . PRO A 1 186 ? -21.784 15.769 6.664 1.00 93.31 186 PRO A N 1
ATOM 1386 C CA . PRO A 1 186 ? -22.947 15.875 5.776 1.00 93.31 186 PRO A CA 1
ATOM 1387 C C . PRO A 1 186 ? -23.251 14.607 4.960 1.00 93.31 186 PRO A C 1
ATOM 1389 O O . PRO A 1 186 ? -24.365 14.451 4.468 1.00 93.31 186 PRO A O 1
ATOM 1392 N N . PHE A 1 187 ? -22.265 13.724 4.789 1.00 89.19 187 PHE A N 1
ATOM 1393 C CA . PHE A 1 187 ? -22.359 12.484 4.013 1.00 89.19 187 PHE A CA 1
ATOM 1394 C C . PHE A 1 187 ? -22.381 11.232 4.896 1.00 89.19 187 PHE A C 1
ATOM 1396 O O . PHE A 1 187 ? -22.533 10.123 4.380 1.00 89.19 187 PHE A O 1
ATOM 1403 N N . ALA A 1 188 ? -22.199 11.385 6.211 1.00 80.56 188 ALA A N 1
ATOM 1404 C CA . ALA A 1 188 ? -22.238 10.273 7.138 1.00 80.56 188 ALA A CA 1
ATOM 1405 C C . ALA A 1 188 ? -23.667 9.698 7.162 1.00 80.56 188 ALA A C 1
ATOM 1407 O O . ALA A 1 188 ? -24.626 10.460 7.311 1.00 80.56 188 ALA A O 1
ATOM 1408 N N . PRO A 1 189 ? -23.840 8.375 6.994 1.00 71.25 189 PRO A N 1
ATOM 1409 C CA . PRO A 1 189 ? -25.160 7.771 7.088 1.00 71.25 189 PRO A CA 1
ATOM 1410 C C . PRO A 1 189 ? -25.769 8.043 8.476 1.00 71.25 189 PRO A C 1
ATOM 1412 O O . PRO A 1 189 ? -25.025 8.055 9.457 1.00 71.25 189 PRO A O 1
ATOM 1415 N N . PRO A 1 190 ? -27.094 8.252 8.581 1.00 70.62 190 PRO A N 1
ATOM 1416 C CA . PRO A 1 190 ? -27.769 8.355 9.866 1.00 70.62 190 PRO A CA 1
ATOM 1417 C C . PRO A 1 190 ? -27.830 6.952 10.475 1.00 70.62 190 PRO A C 1
ATOM 1419 O O . PRO A 1 190 ? -28.687 6.150 10.107 1.00 70.62 190 PRO A O 1
ATOM 1422 N N . TRP A 1 191 ? -26.880 6.626 11.340 1.00 54.66 191 TRP A N 1
ATOM 1423 C CA . TRP A 1 191 ? -26.933 5.444 12.197 1.00 54.66 191 TRP A CA 1
ATOM 1424 C C . TRP A 1 191 ? -27.126 5.871 13.645 1.00 54.66 191 TRP A C 1
ATOM 1426 O O . TRP A 1 191 ? -26.522 6.889 14.051 1.00 54.66 191 TRP A O 1
#

Foldseek 3Di:
DLVVLQVQLVVLQVQLVVLVVVCVVPVDLLSLLSNLQSNLSSLQSVLVSLVVCVPPPPDPPCNVVCVVFPPVVNLVSLVSNLSSVVSNVCSVCVVVVNNVVVVVVCVLQVLVVLQSQLVSLLSNLVSQLVGDPVPPPDPCCCVVSVVSNVSSPVSNVSSVVSNVLSVCCVVCVPVSVVVCCVPCVVVDDDD

Radius of gyration: 20.13 Å; chains: 1; bounding box: 53×44×51 Å

pLDDT: mean 77.46, std 11.79, range [46.16, 96.69]

Sequence (191 aa):
MTDHLGKIGLVCLIIAGIALLAWGEYEHDWMLTLALITGGVGLLAGSVEILLAQRGRPLQGVGRWYEEWGIALYPWSFVFLFVGLGLFTVGLLRSLGWSASFSAYLARRPGAALIVGGLVMAGSGAATVIGPISWRDSPWDLLLRLPARLLGGLMAIAGLAAVILGLFETISPAGFDQWLAATLGPFAPPW

Secondary structure (DSSP, 8-state):
-THHHHHHHHHHHHHHHHHHHHHHHH--HHHHHHHHHHHHHHHHHHHHHHHHHTTT---TTTHHHHHHHGGGHHHHHHHHHHHHHHHHHHHHHHHTT-HHHHHHHHHH--HHHHHHHHHHHHHHHHHHHH--GGGTT-TTHHHHHHHHHHHHHHHHHHHHHHHHHHHHHHH-HHHHHHHHHHHHGGGS---